Protein AF-A0A7X8IIH0-F1 (afdb_monomer_lite)

pLDDT: mean 93.27, std 6.28, range [62.16, 98.75]

Secondary structure (DSSP, 8-state):
-EETTEEEEE--SSS-EEEEE-TT-EEEEESEEE-SEEEEEEEE-TT-EEEEEEEEET-EE--PPTT-EEEEE-SS-EEEEES-B----TT--SEEEE--SSSSEEEEES-BSTT-SGGG-B-TTS-EEETTS--EEPSEEEEEEPTTSS-EEEEEE-SS--SEEEEEEESSTTSPPEEEEEESSSEEEE--SSS--EEEEEEE--

Structure (mmCIF, N/CA/C/O backbone):
data_AF-A0A7X8IIH0-F1
#
_entry.id   AF-A0A7X8IIH0-F1
#
loop_
_atom_site.group_PDB
_atom_site.id
_atom_site.type_symbol
_atom_site.label_atom_id
_atom_site.label_alt_id
_atom_site.label_comp_id
_atom_site.label_asym_id
_atom_site.label_entity_id
_atom_site.label_seq_id
_atom_site.pdbx_PDB_ins_code
_atom_site.Cartn_x
_atom_site.Cartn_y
_atom_site.Cartn_z
_atom_site.occupancy
_atom_site.B_iso_or_equiv
_atom_site.auth_seq_id
_atom_site.auth_comp_id
_atom_site.auth_asym_id
_atom_site.auth_atom_id
_atom_site.pdbx_PDB_model_num
ATOM 1 N N . MET A 1 1 ? 18.276 -6.268 -9.394 1.00 62.16 1 MET A N 1
ATOM 2 C CA . MET A 1 1 ? 18.968 -6.178 -10.700 1.00 62.16 1 MET A CA 1
ATOM 3 C C . MET A 1 1 ? 19.409 -4.740 -10.918 1.00 62.16 1 MET A C 1
ATOM 5 O O . MET A 1 1 ? 18.546 -3.908 -11.120 1.00 62.16 1 MET A O 1
ATOM 9 N N . GLY A 1 2 ? 20.707 -4.450 -10.922 1.00 69.69 2 GLY A N 1
ATOM 10 C CA . GLY A 1 2 ? 21.245 -3.083 -10.950 1.00 69.69 2 GLY A CA 1
ATOM 11 C C . GLY A 1 2 ? 22.077 -2.801 -9.700 1.00 69.69 2 GLY A C 1
ATOM 12 O O . GLY A 1 2 ? 22.161 -3.650 -8.811 1.00 69.69 2 GLY A O 1
ATOM 13 N N . SER A 1 3 ? 22.720 -1.639 -9.640 1.00 79.81 3 SER A N 1
ATOM 14 C CA . SER A 1 3 ? 23.520 -1.184 -8.499 1.00 79.81 3 SER A CA 1
ATOM 15 C C . SER A 1 3 ? 23.147 0.245 -8.101 1.00 79.81 3 SER A C 1
ATOM 17 O O . SER A 1 3 ? 22.546 0.978 -8.883 1.00 79.81 3 SER A O 1
ATOM 19 N N . GLN A 1 4 ? 23.582 0.671 -6.910 1.00 73.62 4 GLN A N 1
ATOM 20 C CA . GLN A 1 4 ? 23.399 2.045 -6.416 1.00 73.62 4 GLN A CA 1
ATOM 21 C C . GLN A 1 4 ? 23.887 3.129 -7.389 1.00 73.62 4 GLN A C 1
ATOM 23 O O . GLN A 1 4 ? 23.374 4.240 -7.374 1.00 73.62 4 GLN A O 1
ATOM 28 N N . THR A 1 5 ? 24.887 2.827 -8.220 1.00 77.00 5 THR A N 1
ATOM 29 C CA . THR A 1 5 ? 25.476 3.781 -9.170 1.00 77.00 5 THR A CA 1
ATOM 30 C C . THR A 1 5 ? 25.021 3.556 -10.607 1.00 77.00 5 THR A C 1
ATOM 32 O O . THR A 1 5 ? 25.334 4.359 -11.485 1.00 77.00 5 THR A O 1
ATOM 35 N N . THR A 1 6 ? 24.326 2.455 -10.899 1.00 83.94 6 THR A N 1
ATOM 36 C CA . THR A 1 6 ? 23.885 2.120 -12.255 1.00 83.94 6 THR A CA 1
ATOM 37 C C . THR A 1 6 ? 22.611 1.295 -12.196 1.00 83.94 6 THR A C 1
ATOM 39 O O . THR A 1 6 ? 22.639 0.094 -11.914 1.00 83.94 6 THR A O 1
ATOM 42 N N . HIS A 1 7 ? 21.484 1.937 -12.496 1.00 86.94 7 HIS A N 1
ATOM 43 C CA . HIS A 1 7 ? 20.214 1.233 -12.568 1.00 86.94 7 HIS A CA 1
ATOM 44 C C . HIS A 1 7 ? 20.180 0.324 -13.798 1.00 86.94 7 HIS A C 1
ATOM 46 O O . HIS A 1 7 ? 20.536 0.740 -14.902 1.00 86.94 7 HIS A O 1
ATOM 52 N N . ALA A 1 8 ? 19.729 -0.917 -13.617 1.00 89.44 8 ALA A N 1
ATOM 53 C CA . ALA A 1 8 ? 19.341 -1.731 -14.760 1.00 89.44 8 ALA A CA 1
ATOM 54 C C . ALA A 1 8 ? 18.101 -1.100 -15.404 1.00 89.44 8 ALA A C 1
ATOM 56 O O . ALA A 1 8 ? 17.215 -0.623 -14.698 1.00 89.44 8 ALA A O 1
ATOM 57 N N . MET A 1 9 ? 18.022 -1.095 -16.729 1.00 91.06 9 MET A N 1
ATOM 58 C CA . MET A 1 9 ? 16.922 -0.462 -17.451 1.00 91.06 9 MET A CA 1
ATOM 59 C C . MET A 1 9 ? 16.135 -1.516 -18.216 1.00 91.06 9 MET A C 1
ATOM 61 O O . MET A 1 9 ? 16.694 -2.232 -19.048 1.00 91.06 9 MET A O 1
ATOM 65 N N . ILE A 1 10 ? 14.840 -1.606 -17.928 1.00 90.94 10 ILE A N 1
ATOM 66 C CA . ILE A 1 10 ? 13.890 -2.418 -18.681 1.00 90.94 10 ILE A CA 1
ATOM 67 C C . ILE A 1 10 ? 13.006 -1.435 -19.444 1.00 90.94 10 ILE A C 1
ATOM 69 O O . ILE A 1 10 ? 12.307 -0.609 -18.856 1.00 90.94 10 ILE A O 1
ATOM 73 N N . THR A 1 11 ? 13.124 -1.472 -20.768 1.00 93.25 11 THR A N 1
ATOM 74 C CA . THR A 1 11 ? 12.574 -0.460 -21.673 1.00 93.25 11 THR A CA 1
ATOM 75 C C . THR A 1 11 ? 12.190 -1.090 -23.010 1.00 93.25 11 THR A C 1
ATOM 77 O O . THR A 1 11 ? 12.542 -2.236 -23.301 1.00 93.25 11 THR A O 1
ATOM 80 N N . ASN A 1 12 ? 11.474 -0.333 -23.834 1.00 90.50 12 ASN A N 1
ATOM 81 C CA . ASN A 1 12 ? 11.132 -0.694 -25.199 1.00 90.50 12 ASN A CA 1
ATOM 82 C C . ASN A 1 12 ? 11.346 0.515 -26.118 1.00 90.50 12 ASN A C 1
ATOM 84 O O . ASN A 1 12 ? 11.143 1.657 -25.723 1.00 90.50 12 ASN A O 1
ATOM 88 N N . VAL A 1 13 ? 11.761 0.248 -27.355 1.00 85.62 13 VAL A N 1
ATOM 89 C CA . VAL A 1 13 ? 12.010 1.275 -28.375 1.00 85.62 13 VAL A CA 1
ATOM 90 C C . VAL A 1 13 ? 10.699 1.750 -29.009 1.00 85.62 13 VAL A C 1
ATOM 92 O O . VAL A 1 13 ? 10.585 2.915 -29.377 1.00 85.62 13 VAL A O 1
ATOM 95 N N . TRP A 1 14 ? 9.702 0.863 -29.132 1.00 85.75 14 TRP A N 1
ATOM 96 C CA . TRP A 1 14 ? 8.424 1.173 -29.778 1.00 85.75 14 TRP A CA 1
ATOM 97 C C . TRP A 1 14 ? 7.236 0.599 -29.009 1.00 85.75 14 TRP A C 1
ATOM 99 O O . TRP A 1 14 ? 7.097 -0.617 -28.865 1.00 85.75 14 TRP A O 1
ATOM 109 N N . GLY A 1 15 ? 6.327 1.482 -28.596 1.00 91.94 15 GLY A N 1
ATOM 110 C CA . GLY A 1 15 ? 5.109 1.105 -27.886 1.00 91.94 15 GLY A CA 1
ATOM 111 C C . GLY A 1 15 ? 5.371 0.631 -26.457 1.00 91.94 15 GLY A C 1
ATOM 112 O O . GLY A 1 15 ? 6.422 0.890 -25.877 1.00 91.94 15 GLY A O 1
ATOM 113 N N . TYR A 1 16 ? 4.389 -0.068 -25.893 1.00 96.19 16 TYR A N 1
ATOM 114 C CA . TYR A 1 16 ? 4.391 -0.484 -24.493 1.00 96.19 16 TYR A CA 1
ATOM 115 C C . TYR A 1 16 ? 4.515 -1.998 -24.367 1.00 96.19 16 TYR A C 1
ATOM 117 O O . TYR A 1 16 ? 4.000 -2.734 -25.209 1.00 96.19 16 TYR A O 1
ATOM 125 N N . TYR A 1 17 ? 5.161 -2.473 -23.305 1.00 94.19 17 TYR A N 1
ATOM 126 C CA . TYR A 1 17 ? 5.292 -3.904 -23.029 1.00 94.19 17 TYR A CA 1
ATOM 127 C C . TYR A 1 17 ? 4.672 -4.289 -21.690 1.00 94.19 17 TYR A C 1
ATOM 129 O O . TYR A 1 17 ? 4.298 -3.453 -20.869 1.00 94.19 17 TYR A O 1
ATOM 137 N N . VAL A 1 18 ? 4.525 -5.596 -21.502 1.00 91.62 18 VAL A N 1
ATOM 138 C CA . VAL A 1 18 ? 3.977 -6.191 -20.290 1.00 91.62 18 VAL A CA 1
ATOM 139 C C . VAL A 1 18 ? 5.088 -6.870 -19.501 1.00 91.62 18 VAL A C 1
ATOM 141 O O . VAL A 1 18 ? 5.910 -7.579 -20.079 1.00 91.62 18 VAL A O 1
ATOM 144 N N . ILE A 1 19 ? 5.077 -6.700 -18.181 1.00 96.00 19 ILE A N 1
ATOM 145 C CA . ILE A 1 19 ? 5.776 -7.600 -17.263 1.00 96.00 19 ILE A CA 1
ATOM 146 C C . ILE A 1 19 ? 4.715 -8.226 -16.373 1.00 96.00 19 ILE A C 1
ATOM 148 O O . ILE A 1 19 ? 4.133 -7.537 -15.543 1.00 96.00 19 ILE A O 1
ATOM 152 N N . ASN A 1 20 ? 4.472 -9.525 -16.536 1.00 97.94 20 ASN A N 1
ATOM 153 C CA . ASN A 1 20 ? 3.604 -10.278 -15.638 1.00 97.94 20 ASN A CA 1
ATOM 154 C C . ASN A 1 20 ? 4.440 -11.265 -14.833 1.00 97.94 20 ASN A C 1
ATOM 156 O O . ASN A 1 20 ? 5.171 -12.077 -15.401 1.00 97.94 20 ASN A O 1
ATOM 160 N N . ILE A 1 21 ? 4.264 -11.241 -13.520 1.00 98.44 21 ILE A N 1
ATOM 161 C CA . ILE A 1 21 ? 4.714 -12.302 -12.634 1.00 98.44 21 ILE A CA 1
ATOM 162 C C . ILE A 1 21 ? 3.493 -13.186 -12.429 1.00 98.44 21 ILE A C 1
ATOM 164 O O . ILE A 1 21 ? 2.609 -12.878 -11.628 1.00 98.44 21 ILE A O 1
ATOM 168 N N . GLU A 1 22 ? 3.409 -14.232 -13.246 1.00 98.44 22 GLU A N 1
ATOM 169 C CA . GLU A 1 22 ? 2.334 -15.222 -13.190 1.00 98.44 22 GLU A CA 1
ATOM 170 C C . GLU A 1 22 ? 2.446 -16.088 -11.924 1.00 98.44 22 GLU A C 1
ATOM 172 O O . GLU A 1 22 ? 3.462 -16.075 -11.226 1.00 98.44 22 GLU A O 1
ATOM 177 N N . SER A 1 23 ? 1.402 -16.870 -11.634 1.00 98.12 23 SER A N 1
ATOM 178 C CA . SER A 1 23 ? 1.409 -17.804 -10.505 1.00 98.12 23 SER A CA 1
ATOM 179 C C . SER A 1 23 ? 2.617 -18.750 -10.556 1.00 98.12 23 SER A C 1
ATOM 181 O O . SER A 1 23 ? 2.889 -19.362 -11.589 1.00 98.12 23 SER A O 1
ATOM 183 N N . GLY A 1 24 ? 3.356 -18.847 -9.447 1.00 97.25 24 GLY A N 1
ATOM 184 C CA . GLY A 1 24 ? 4.605 -19.610 -9.353 1.00 97.25 24 GLY A CA 1
ATOM 185 C C . GLY A 1 24 ? 5.851 -18.870 -9.861 1.00 97.25 24 GLY A C 1
ATOM 186 O O . GLY A 1 24 ? 6.962 -19.360 -9.670 1.00 97.25 24 GLY A O 1
ATOM 187 N N . GLY A 1 25 ? 5.693 -17.695 -10.476 1.00 98.00 25 GLY A N 1
ATOM 188 C CA . GLY A 1 25 ? 6.797 -16.808 -10.832 1.00 98.00 25 GLY A CA 1
ATOM 189 C C . GLY A 1 25 ? 7.341 -16.044 -9.623 1.00 98.00 25 GLY A C 1
ATOM 190 O O . GLY A 1 25 ? 6.611 -15.766 -8.671 1.00 98.00 25 GLY A O 1
ATOM 191 N N . LEU A 1 26 ? 8.618 -15.669 -9.687 1.00 97.25 26 LEU A N 1
ATOM 192 C CA . LEU A 1 26 ? 9.300 -14.833 -8.699 1.00 97.25 26 LEU A CA 1
ATOM 193 C C . LEU A 1 26 ? 9.928 -13.627 -9.403 1.00 97.25 26 LEU A C 1
ATOM 195 O O . LEU A 1 26 ? 10.570 -13.792 -10.441 1.00 97.25 26 LEU A O 1
ATOM 199 N N . ILE A 1 27 ? 9.787 -12.436 -8.823 1.00 97.00 27 ILE A N 1
ATOM 200 C CA . ILE A 1 27 ? 10.550 -11.251 -9.220 1.00 97.00 27 ILE A CA 1
ATOM 201 C C . ILE A 1 27 ? 11.452 -10.770 -8.086 1.00 97.00 27 ILE A C 1
ATOM 203 O O . ILE A 1 27 ? 11.009 -10.587 -6.955 1.00 97.00 27 ILE A O 1
ATOM 207 N N . THR A 1 28 ? 12.706 -10.499 -8.439 1.00 95.31 28 THR A N 1
ATOM 208 C CA . THR A 1 28 ? 13.706 -9.841 -7.593 1.00 95.31 28 THR A CA 1
ATOM 209 C C . THR A 1 28 ? 14.199 -8.605 -8.342 1.00 95.31 28 THR A C 1
ATOM 211 O O . THR A 1 28 ? 14.872 -8.717 -9.372 1.00 95.31 28 THR A O 1
ATOM 214 N N . ALA A 1 29 ? 13.867 -7.410 -7.858 1.00 94.75 29 ALA A N 1
ATOM 215 C CA . ALA A 1 29 ? 14.190 -6.155 -8.534 1.00 94.75 29 ALA A CA 1
ATOM 216 C C . ALA A 1 29 ? 14.735 -5.138 -7.532 1.00 94.75 29 ALA A C 1
ATOM 218 O O . ALA A 1 29 ? 14.165 -4.915 -6.476 1.00 94.75 29 ALA A O 1
ATOM 219 N N . ALA A 1 30 ? 15.864 -4.526 -7.868 1.00 96.06 30 ALA A N 1
ATOM 220 C CA . ALA A 1 30 ? 16.515 -3.554 -7.000 1.00 96.06 30 ALA A CA 1
ATOM 221 C C . ALA A 1 30 ? 17.428 -2.693 -7.854 1.00 96.06 30 ALA A C 1
ATOM 223 O O . ALA A 1 30 ? 18.198 -3.289 -8.605 1.00 96.06 30 ALA A O 1
ATOM 224 N N . PHE A 1 31 ? 17.364 -1.367 -7.738 1.00 96.44 31 PHE A N 1
ATOM 225 C CA . PHE A 1 31 ? 18.059 -0.420 -8.615 1.00 96.44 31 PHE A CA 1
ATOM 226 C C . PHE A 1 31 ? 17.700 -0.655 -10.085 1.00 96.44 31 PHE A C 1
ATOM 228 O O . PHE A 1 31 ? 18.558 -0.862 -10.940 1.00 96.44 31 PHE A O 1
ATOM 235 N N . THR A 1 32 ? 16.403 -0.720 -10.380 1.00 97.12 32 THR A N 1
ATOM 236 C CA . THR A 1 32 ? 15.898 -0.991 -11.732 1.00 97.12 32 THR A CA 1
ATOM 237 C C . THR A 1 32 ? 14.935 0.105 -12.157 1.00 97.12 32 THR A C 1
ATOM 239 O O . THR A 1 32 ? 14.024 0.435 -11.401 1.00 97.12 32 THR A O 1
ATOM 242 N N . THR A 1 33 ? 15.101 0.630 -13.367 1.00 97.62 33 THR A N 1
ATOM 243 C CA . THR A 1 33 ? 14.124 1.506 -14.013 1.00 97.62 33 THR A CA 1
ATOM 244 C C . THR A 1 33 ? 13.226 0.678 -14.921 1.00 97.62 33 THR A C 1
ATOM 246 O O . THR A 1 33 ? 13.705 0.032 -15.855 1.00 97.62 33 THR A O 1
ATOM 249 N N . PHE A 1 34 ? 11.927 0.716 -14.644 1.00 97.94 34 PHE A N 1
ATOM 250 C CA . PHE A 1 34 ? 10.869 0.159 -15.473 1.00 97.94 34 PHE A CA 1
ATOM 251 C C . PHE A 1 34 ? 10.163 1.299 -16.200 1.00 97.94 34 PHE A C 1
ATOM 253 O O . PHE A 1 34 ? 9.614 2.203 -15.566 1.00 97.94 34 PHE A O 1
ATOM 260 N N . GLU A 1 35 ? 10.163 1.261 -17.526 1.00 97.31 35 GLU A N 1
ATOM 261 C CA . GLU A 1 35 ? 9.517 2.299 -18.327 1.00 97.31 35 GLU A CA 1
ATOM 262 C C . GLU A 1 35 ? 8.854 1.768 -19.587 1.00 97.31 35 GLU A C 1
ATOM 264 O O . GLU A 1 35 ? 9.136 0.641 -19.962 1.00 97.31 35 GLU A O 1
ATOM 269 N N . TYR A 1 36 ? 7.980 2.547 -20.234 1.00 97.62 36 TYR A N 1
ATOM 270 C CA . TYR A 1 36 ? 7.174 2.107 -21.385 1.00 97.62 36 TYR A CA 1
ATOM 271 C C . TYR A 1 36 ? 6.317 0.876 -21.067 1.00 97.62 36 TYR A C 1
ATOM 273 O O . TYR A 1 36 ? 6.185 -0.065 -21.853 1.00 97.62 36 TYR A O 1
ATOM 281 N N . LEU A 1 37 ? 5.685 0.910 -19.894 1.00 97.06 37 LEU A N 1
ATOM 282 C CA . LEU A 1 37 ? 4.826 -0.157 -19.395 1.00 97.06 37 LEU A CA 1
ATOM 283 C C . LEU A 1 37 ? 3.396 -0.040 -19.935 1.00 97.06 37 LEU A C 1
ATOM 285 O O . LEU A 1 37 ? 2.864 1.058 -20.111 1.00 97.06 37 LEU A O 1
ATOM 289 N N . ASN A 1 38 ? 2.756 -1.182 -20.176 1.00 96.25 38 ASN A N 1
ATOM 290 C CA . ASN A 1 38 ? 1.366 -1.241 -20.617 1.00 96.25 38 ASN A CA 1
ATOM 291 C C . ASN A 1 38 ? 0.382 -0.792 -19.520 1.00 96.25 38 ASN A C 1
ATOM 293 O O . ASN A 1 38 ? 0.759 -0.316 -18.453 1.00 96.25 38 ASN A O 1
ATOM 297 N N . THR A 1 39 ? -0.913 -0.989 -19.770 1.00 97.62 39 THR A N 1
ATOM 298 C CA . THR A 1 39 ? -1.994 -0.543 -18.883 1.00 97.62 39 THR A CA 1
ATOM 299 C C . THR A 1 39 ? -1.907 -1.099 -17.463 1.00 97.62 39 THR A C 1
ATOM 301 O O . THR A 1 39 ? -2.525 -0.515 -16.588 1.00 97.62 39 THR A O 1
ATOM 304 N N . ASN A 1 40 ? -1.167 -2.184 -17.209 1.00 97.56 40 ASN A N 1
ATOM 305 C CA . ASN A 1 40 ? -1.029 -2.793 -15.882 1.00 97.56 40 ASN A CA 1
ATOM 306 C C . ASN A 1 40 ? 0.329 -2.553 -15.217 1.00 97.56 40 ASN A C 1
ATOM 308 O O . ASN A 1 40 ? 0.509 -2.978 -14.074 1.00 97.56 40 ASN A O 1
ATOM 312 N N . GLY A 1 41 ? 1.266 -1.887 -15.889 1.00 97.62 41 GLY A N 1
ATOM 313 C CA . GLY A 1 41 ? 2.581 -1.677 -15.309 1.00 97.62 41 GLY A CA 1
ATOM 314 C C . GLY A 1 41 ? 3.388 -2.973 -15.204 1.00 97.62 41 GLY A C 1
ATOM 315 O O . GLY A 1 41 ? 3.219 -3.914 -15.986 1.00 97.62 41 GLY A O 1
ATOM 316 N N . VAL A 1 42 ? 4.233 -3.040 -14.177 1.00 98.50 42 VAL A N 1
ATOM 317 C CA . VAL A 1 42 ? 4.743 -4.317 -13.667 1.00 98.50 42 VAL A CA 1
ATOM 318 C C . VAL A 1 42 ? 3.628 -4.989 -12.872 1.00 98.50 42 VAL A C 1
ATOM 320 O O . VAL A 1 42 ? 3.199 -4.452 -11.856 1.00 98.50 42 VAL A O 1
ATOM 323 N N . TYR A 1 43 ? 3.143 -6.148 -13.317 1.00 98.69 43 TYR A N 1
ATOM 324 C CA . TYR A 1 43 ? 1.998 -6.816 -12.705 1.00 98.69 43 TYR A CA 1
ATOM 325 C C . TYR A 1 43 ? 2.395 -8.100 -11.971 1.00 98.69 43 TYR A C 1
ATOM 327 O O . TYR A 1 43 ? 2.611 -9.148 -12.583 1.00 98.69 43 TYR A O 1
ATOM 335 N N . VAL A 1 44 ? 2.420 -8.040 -10.639 1.00 98.75 44 VAL A N 1
ATOM 336 C CA . VAL A 1 44 ? 2.475 -9.218 -9.769 1.00 98.75 44 VAL A CA 1
ATOM 337 C C . VAL A 1 44 ? 1.061 -9.748 -9.550 1.00 98.75 44 VAL A C 1
ATOM 339 O O . VAL A 1 44 ? 0.261 -9.149 -8.831 1.00 98.75 44 VAL A O 1
ATOM 342 N N . LYS A 1 45 ? 0.738 -10.865 -10.202 1.00 98.56 45 LYS A N 1
ATOM 343 C CA . LYS A 1 45 ? -0.598 -11.473 -10.175 1.00 98.56 45 LYS A CA 1
ATOM 344 C C . LYS A 1 45 ? -0.806 -12.355 -8.939 1.00 98.56 45 LYS A C 1
ATOM 346 O O . LYS A 1 45 ? 0.169 -12.714 -8.273 1.00 98.56 45 LYS A O 1
ATOM 351 N N . PRO A 1 46 ? -2.050 -12.786 -8.651 1.00 98.25 46 PRO A N 1
ATOM 352 C CA . PRO A 1 46 ? -2.305 -13.798 -7.632 1.00 98.25 46 PRO A CA 1
ATOM 353 C C . PRO A 1 46 ? -1.417 -15.042 -7.804 1.00 98.25 46 PRO A C 1
ATOM 355 O O . PRO A 1 46 ? -1.352 -15.646 -8.875 1.00 98.25 46 PRO A O 1
ATOM 358 N N . GLY A 1 47 ? -0.716 -15.415 -6.731 1.00 97.38 47 GLY A N 1
ATOM 359 C CA . GLY A 1 47 ? 0.237 -16.528 -6.706 1.00 97.38 47 GLY A CA 1
ATOM 360 C C . GLY A 1 47 ? 1.615 -16.229 -7.311 1.00 97.38 47 GLY A C 1
ATOM 361 O O . GLY A 1 47 ? 2.485 -17.095 -7.240 1.00 97.38 47 GLY A O 1
ATOM 362 N N . GLY A 1 48 ? 1.820 -15.056 -7.914 1.00 98.44 48 GLY A N 1
ATOM 363 C CA . GLY A 1 48 ? 3.146 -14.536 -8.237 1.00 98.44 48 GLY A CA 1
ATOM 364 C C . GLY A 1 48 ? 3.819 -13.985 -6.981 1.00 98.44 48 GLY A C 1
ATOM 365 O O . GLY A 1 48 ? 3.152 -13.448 -6.094 1.00 98.44 48 GLY A O 1
ATOM 366 N N . MET A 1 49 ? 5.137 -14.129 -6.888 1.00 98.19 49 MET A N 1
ATOM 367 C CA . MET A 1 49 ? 5.914 -13.769 -5.704 1.00 98.19 49 MET A CA 1
ATOM 368 C C . MET A 1 49 ? 6.877 -12.621 -5.998 1.00 98.19 49 MET A C 1
ATOM 370 O O . MET A 1 49 ? 7.481 -12.551 -7.067 1.00 98.19 49 MET A O 1
ATOM 374 N N . VAL A 1 50 ? 7.047 -11.749 -5.013 1.00 98.25 50 VAL A N 1
ATOM 375 C CA . VAL A 1 50 ? 8.129 -10.770 -4.927 1.00 98.25 50 VAL A CA 1
ATOM 376 C C . VAL A 1 50 ? 9.110 -11.270 -3.878 1.00 98.25 50 VAL A C 1
ATOM 378 O O . VAL A 1 50 ? 8.710 -11.670 -2.781 1.00 98.25 50 VAL A O 1
ATOM 381 N N . ASP A 1 51 ? 10.389 -11.258 -4.222 1.00 97.25 51 ASP A N 1
ATOM 382 C CA . ASP A 1 51 ? 11.471 -11.503 -3.280 1.00 97.25 51 ASP A CA 1
ATOM 383 C C . ASP A 1 51 ? 11.499 -10.387 -2.230 1.00 97.25 51 ASP A C 1
ATOM 385 O O . ASP A 1 51 ? 11.723 -9.220 -2.555 1.00 97.25 51 ASP A O 1
ATOM 389 N N . THR A 1 52 ? 11.220 -10.738 -0.975 1.00 94.12 52 THR A N 1
ATOM 390 C CA . THR A 1 52 ? 11.048 -9.767 0.110 1.00 94.12 52 THR A CA 1
ATOM 391 C C . THR A 1 52 ? 12.349 -9.091 0.520 1.00 94.12 52 THR A C 1
ATOM 393 O O . THR A 1 52 ? 12.289 -7.992 1.063 1.00 94.12 52 THR A O 1
ATOM 396 N N . ASP A 1 53 ? 13.504 -9.698 0.237 1.00 91.25 53 ASP A N 1
ATOM 397 C CA . ASP A 1 53 ? 14.809 -9.105 0.557 1.00 91.25 53 ASP A CA 1
ATOM 398 C C . ASP A 1 53 ? 15.152 -7.954 -0.404 1.00 91.25 53 ASP A C 1
ATOM 400 O O . ASP A 1 53 ? 15.926 -7.054 -0.076 1.00 91.25 53 ASP A O 1
ATOM 404 N N . TYR A 1 54 ? 14.536 -7.957 -1.590 1.00 92.12 54 TYR A N 1
ATOM 405 C CA . TYR A 1 54 ? 14.746 -6.976 -2.651 1.00 92.12 54 TYR A CA 1
ATOM 406 C C . TYR A 1 54 ? 13.425 -6.657 -3.361 1.00 92.12 54 TYR A C 1
ATOM 408 O O . TYR A 1 54 ? 13.309 -6.764 -4.587 1.00 92.12 54 TYR A O 1
ATOM 416 N N . ALA A 1 55 ? 12.410 -6.276 -2.587 1.00 96.69 55 ALA A N 1
ATOM 417 C CA . ALA A 1 55 ? 11.089 -5.944 -3.106 1.00 96.69 55 ALA A CA 1
ATOM 418 C C . ALA A 1 55 ? 11.103 -4.564 -3.780 1.00 96.69 55 ALA A C 1
ATOM 420 O O . ALA A 1 55 ? 10.780 -3.556 -3.160 1.00 96.69 55 ALA A O 1
ATOM 421 N N . PHE A 1 56 ? 11.506 -4.516 -5.054 1.00 98.06 56 PHE A N 1
ATOM 422 C CA . PHE A 1 56 ? 11.586 -3.283 -5.855 1.00 98.06 56 PHE A CA 1
ATOM 423 C C . PHE A 1 56 ? 12.441 -2.179 -5.201 1.00 98.06 56 PHE A C 1
ATOM 425 O O . PHE A 1 56 ? 12.142 -0.989 -5.302 1.00 98.06 56 PHE A O 1
ATOM 432 N N . TYR A 1 57 ? 13.518 -2.582 -4.524 1.00 97.44 57 TYR A N 1
ATOM 433 C CA . TYR A 1 57 ? 14.357 -1.698 -3.717 1.00 97.44 57 TYR A CA 1
ATOM 434 C C . TYR A 1 57 ? 15.051 -0.630 -4.572 1.00 97.44 57 TYR A C 1
ATOM 436 O O . TYR A 1 57 ? 15.829 -0.968 -5.461 1.00 97.44 57 TYR A O 1
ATOM 444 N N . ASN A 1 58 ? 14.821 0.657 -4.308 1.00 97.69 58 ASN A N 1
ATOM 445 C CA . ASN A 1 58 ? 15.341 1.761 -5.131 1.00 97.69 58 ASN A CA 1
ATOM 446 C C . ASN A 1 58 ? 15.015 1.622 -6.633 1.00 97.69 58 ASN A C 1
ATOM 448 O O . ASN A 1 58 ? 15.836 1.929 -7.499 1.00 97.69 58 ASN A O 1
ATOM 452 N N . CYS A 1 5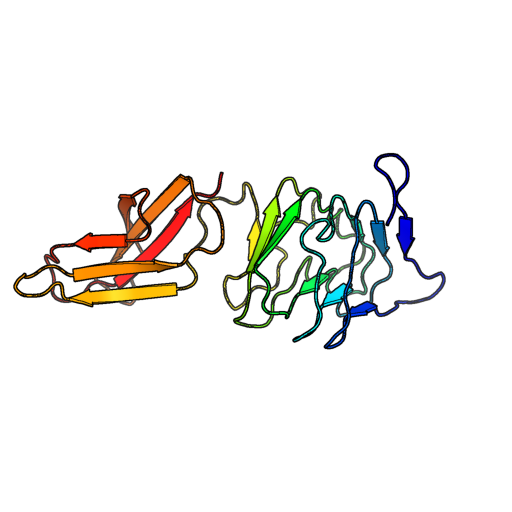9 ? 13.837 1.093 -6.968 1.00 98.3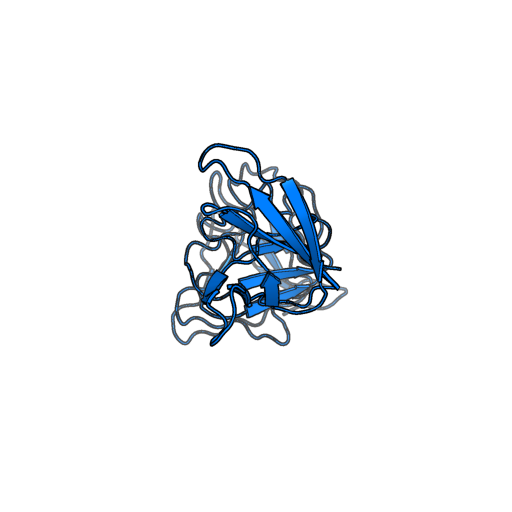8 59 CYS A N 1
ATOM 453 C CA . CYS A 1 59 ? 13.368 1.032 -8.350 1.00 98.38 59 CYS A CA 1
ATOM 454 C C . CYS A 1 59 ? 12.669 2.329 -8.776 1.00 98.38 59 CYS A C 1
ATOM 456 O O . CYS A 1 59 ? 12.016 2.997 -7.980 1.00 98.38 59 CYS A O 1
ATOM 458 N N . THR A 1 60 ? 12.756 2.653 -10.064 1.00 98.38 60 THR A N 1
ATOM 459 C CA . THR A 1 60 ? 12.025 3.765 -10.685 1.00 98.38 60 THR A CA 1
ATOM 460 C C . THR A 1 60 ? 10.965 3.205 -11.615 1.00 98.38 60 THR A C 1
ATOM 462 O O . THR A 1 60 ? 11.266 2.331 -12.427 1.00 98.38 60 THR A O 1
ATOM 465 N N . PHE A 1 61 ? 9.745 3.729 -11.539 1.00 98.50 61 PHE A N 1
ATOM 466 C CA . PHE A 1 61 ? 8.673 3.371 -12.460 1.00 98.50 61 PHE A CA 1
ATOM 467 C C . PHE A 1 61 ? 8.190 4.623 -13.192 1.00 98.50 61 PHE A C 1
ATOM 469 O O . PHE A 1 61 ? 7.794 5.590 -12.549 1.00 98.50 61 PHE A O 1
ATOM 476 N N . GLN A 1 62 ? 8.241 4.638 -14.525 1.00 97.94 62 GLN A N 1
ATOM 477 C CA . GLN A 1 62 ? 7.965 5.850 -15.310 1.00 97.94 62 GLN A CA 1
ATOM 478 C C . GLN A 1 62 ? 7.416 5.547 -16.709 1.00 97.94 62 GLN A C 1
ATOM 480 O O . GLN A 1 62 ? 7.361 4.394 -17.127 1.00 97.94 62 GLN A O 1
ATOM 485 N N . ASN A 1 63 ? 7.028 6.586 -17.456 1.00 97.06 63 ASN A N 1
ATOM 486 C CA . ASN A 1 63 ? 6.658 6.502 -18.878 1.00 97.06 63 ASN A CA 1
ATOM 487 C C . ASN A 1 63 ? 5.633 5.391 -19.184 1.00 97.06 63 ASN A C 1
ATOM 489 O O . ASN A 1 63 ? 5.778 4.647 -20.153 1.00 97.06 63 ASN A O 1
ATOM 493 N N . GLY A 1 64 ? 4.617 5.232 -18.334 1.00 97.25 64 GLY A N 1
ATOM 494 C CA . GLY A 1 64 ? 3.534 4.276 -18.563 1.00 97.25 64 GLY A CA 1
ATOM 495 C C . GLY A 1 64 ? 2.637 4.683 -19.734 1.00 97.25 64 GLY A C 1
ATOM 496 O O . GLY A 1 64 ? 2.691 5.808 -20.235 1.00 97.25 64 GLY A O 1
ATOM 497 N N . VAL A 1 65 ? 1.781 3.769 -20.184 1.00 97.56 65 VAL A N 1
ATOM 498 C CA . VAL A 1 65 ? 0.740 4.116 -21.159 1.00 97.56 65 VAL A CA 1
ATOM 499 C C . VAL A 1 65 ? -0.261 5.104 -20.565 1.00 97.56 65 VAL A C 1
ATOM 501 O O . VAL A 1 65 ? -0.572 5.058 -19.371 1.00 97.56 65 VAL A O 1
ATOM 504 N N . THR A 1 66 ? -0.805 5.980 -21.409 1.00 98.25 66 THR A N 1
ATOM 505 C CA . THR A 1 66 ? -1.912 6.869 -21.044 1.00 98.25 66 THR A CA 1
ATOM 506 C C . THR A 1 66 ? -3.063 6.082 -20.418 1.00 98.25 66 THR A C 1
ATOM 508 O O . THR A 1 66 ? -3.432 5.008 -20.898 1.00 98.25 66 THR A O 1
ATOM 511 N N . ASN A 1 67 ? -3.637 6.620 -19.342 1.00 97.62 67 ASN A N 1
ATOM 512 C CA . ASN A 1 67 ? -4.654 5.982 -18.503 1.00 97.62 67 ASN A CA 1
ATOM 513 C C . ASN A 1 67 ? -4.239 4.651 -17.832 1.00 97.62 67 ASN A C 1
ATOM 515 O O . ASN A 1 67 ? -5.086 3.973 -17.246 1.00 97.62 67 ASN A O 1
ATOM 519 N N . GLY A 1 68 ? -2.966 4.256 -17.920 1.00 97.75 68 GLY A N 1
ATOM 520 C CA . GLY A 1 68 ? -2.426 3.047 -17.301 1.00 97.75 68 GLY A CA 1
ATOM 521 C C . GLY A 1 68 ? -1.959 3.250 -15.862 1.00 97.75 68 GLY A C 1
ATOM 522 O O . GLY A 1 68 ? -2.124 4.319 -15.274 1.00 97.75 68 GLY A O 1
ATOM 523 N N . ARG A 1 69 ? -1.338 2.206 -15.315 1.00 97.44 69 ARG A N 1
ATOM 524 C CA . ARG A 1 69 ? -0.677 2.195 -14.003 1.00 97.44 69 ARG A CA 1
ATOM 525 C C . ARG A 1 69 ? 0.768 1.729 -14.125 1.00 97.44 69 ARG A C 1
ATOM 527 O O . ARG A 1 69 ? 1.092 1.032 -15.084 1.00 97.44 69 ARG A O 1
ATOM 534 N N . LEU A 1 70 ? 1.631 2.116 -13.187 1.00 98.50 70 LEU A N 1
ATOM 535 C CA . LEU A 1 70 ? 3.057 1.776 -13.245 1.00 98.50 70 LEU A CA 1
ATOM 536 C C . LEU A 1 70 ? 3.392 0.455 -12.541 1.00 98.50 70 LEU A C 1
ATOM 538 O O . LEU A 1 70 ? 4.237 -0.304 -13.017 1.00 98.50 70 LEU A O 1
ATOM 542 N N . LEU A 1 71 ? 2.709 0.149 -11.439 1.00 98.69 71 LEU A N 1
ATOM 543 C CA . LEU A 1 71 ? 2.909 -1.072 -10.661 1.00 98.69 71 LEU A CA 1
ATOM 544 C C . LEU A 1 71 ? 1.558 -1.634 -10.210 1.00 98.69 71 LEU A C 1
ATOM 546 O O . LEU A 1 71 ? 0.706 -0.903 -9.719 1.00 98.69 71 LEU A O 1
ATOM 550 N N . THR A 1 72 ? 1.360 -2.940 -10.349 1.00 98.69 72 THR A N 1
ATOM 551 C CA . THR A 1 72 ? 0.184 -3.646 -9.829 1.00 98.69 72 THR A CA 1
ATOM 552 C C . THR A 1 72 ? 0.640 -4.832 -8.996 1.00 98.69 72 THR A C 1
ATOM 554 O O . THR A 1 72 ? 1.331 -5.707 -9.517 1.00 98.69 72 THR A O 1
ATOM 557 N N . ILE A 1 73 ? 0.242 -4.900 -7.723 1.00 98.56 73 ILE A N 1
ATOM 558 C CA . ILE A 1 73 ? 0.577 -6.028 -6.839 1.00 98.56 73 ILE A CA 1
ATOM 559 C C . ILE A 1 73 ? -0.702 -6.625 -6.247 1.00 98.56 73 ILE A C 1
ATOM 561 O O . ILE A 1 73 ? -1.170 -6.245 -5.171 1.00 98.56 73 ILE A O 1
ATOM 565 N N . ASP A 1 74 ? -1.228 -7.635 -6.937 1.00 98.38 74 ASP A N 1
ATOM 566 C CA . ASP A 1 74 ? -2.436 -8.374 -6.553 1.00 98.38 74 ASP A CA 1
ATOM 567 C C . ASP A 1 74 ? -2.122 -9.758 -5.959 1.00 98.38 74 ASP A C 1
ATOM 569 O O . ASP A 1 74 ? -2.968 -10.654 -5.935 1.00 98.38 74 ASP A O 1
ATOM 573 N N . ASN A 1 75 ? -0.897 -9.969 -5.476 1.00 98.00 75 ASN A N 1
ATOM 574 C CA . ASN A 1 75 ? -0.594 -11.138 -4.660 1.00 98.00 75 ASN A CA 1
ATOM 575 C C . ASN A 1 75 ? -0.973 -10.917 -3.182 1.00 98.00 75 ASN A C 1
ATOM 577 O O . ASN A 1 75 ? -1.503 -9.874 -2.790 1.00 98.00 75 ASN A O 1
ATOM 581 N N . ASN A 1 76 ? -0.712 -11.928 -2.353 1.00 97.12 76 ASN A N 1
ATOM 582 C CA . ASN A 1 76 ? -1.099 -11.966 -0.944 1.00 97.12 76 ASN A CA 1
ATOM 583 C C . ASN A 1 76 ? 0.051 -11.662 0.037 1.00 97.12 76 ASN A C 1
ATOM 585 O O . ASN A 1 76 ? -0.123 -11.870 1.238 1.00 97.12 76 ASN A O 1
ATOM 589 N N . GLN A 1 77 ? 1.209 -11.192 -0.439 1.00 96.56 77 GLN A N 1
ATOM 590 C CA . GLN A 1 77 ? 2.331 -10.843 0.435 1.00 96.56 77 GLN A CA 1
ATOM 591 C C . GLN A 1 77 ? 2.097 -9.495 1.131 1.00 96.56 77 GLN A C 1
ATOM 593 O O . GLN A 1 77 ? 1.439 -8.604 0.593 1.00 96.56 77 GLN A O 1
ATOM 598 N N . ASN A 1 78 ? 2.676 -9.343 2.323 1.00 94.00 78 ASN A N 1
ATOM 599 C CA . ASN A 1 78 ? 2.877 -8.039 2.947 1.00 94.00 78 ASN A CA 1
ATOM 600 C C . ASN A 1 78 ? 4.291 -7.582 2.586 1.00 94.00 78 ASN A C 1
ATOM 602 O O . ASN A 1 78 ? 5.256 -8.231 2.987 1.00 94.00 78 ASN A O 1
ATOM 606 N N . LEU A 1 79 ? 4.404 -6.525 1.788 1.00 96.00 79 LEU A N 1
ATOM 607 C CA . LEU A 1 79 ? 5.664 -6.050 1.227 1.00 96.00 79 LEU A CA 1
ATOM 608 C C . LEU A 1 79 ? 5.993 -4.666 1.770 1.00 96.00 79 LEU A C 1
ATOM 610 O O . LEU A 1 79 ? 5.122 -3.801 1.805 1.00 96.00 79 LEU A O 1
ATOM 614 N N . THR A 1 80 ? 7.258 -4.454 2.117 1.00 95.00 80 THR A N 1
ATOM 615 C CA . THR A 1 80 ? 7.830 -3.115 2.265 1.00 95.00 80 THR A CA 1
ATOM 616 C C . THR A 1 80 ? 8.673 -2.835 1.028 1.00 95.00 80 THR A C 1
ATOM 618 O O . THR A 1 80 ? 9.555 -3.626 0.698 1.00 95.00 80 THR A O 1
ATOM 621 N N . ILE A 1 81 ? 8.384 -1.740 0.333 1.00 97.50 81 ILE A N 1
ATOM 622 C CA . ILE A 1 81 ? 9.114 -1.278 -0.844 1.00 97.50 81 ILE A CA 1
ATOM 623 C C . ILE A 1 81 ? 9.831 0.012 -0.462 1.00 97.50 81 ILE A C 1
ATOM 625 O O . ILE A 1 81 ? 9.206 1.063 -0.315 1.00 97.50 81 ILE A O 1
ATOM 629 N N . THR A 1 82 ? 11.149 -0.070 -0.312 1.00 96.88 82 THR A N 1
ATOM 630 C CA . THR A 1 82 ? 11.973 1.070 0.101 1.00 96.88 82 THR A CA 1
ATOM 631 C C . THR A 1 82 ? 12.609 1.755 -1.109 1.00 96.88 82 THR A C 1
ATOM 633 O O . THR A 1 82 ? 13.208 1.095 -1.963 1.00 96.88 82 THR A O 1
ATOM 636 N N . GLY A 1 83 ? 12.525 3.085 -1.176 1.00 97.44 83 GLY A N 1
ATOM 637 C CA . GLY A 1 83 ? 13.224 3.897 -2.176 1.00 97.44 83 GLY A CA 1
ATOM 638 C C . GLY A 1 83 ? 12.557 3.952 -3.552 1.00 97.44 83 GLY A C 1
ATOM 639 O O . GLY A 1 83 ? 13.214 4.308 -4.528 1.00 97.44 83 GLY A O 1
ATOM 640 N N . ALA A 1 84 ? 11.286 3.558 -3.679 1.00 98.38 84 ALA A N 1
ATOM 641 C CA . ALA A 1 84 ? 10.602 3.612 -4.971 1.00 98.38 84 ALA A CA 1
ATOM 642 C C . ALA A 1 84 ? 10.465 5.057 -5.480 1.00 98.38 84 ALA A C 1
ATOM 644 O O . ALA A 1 84 ? 10.107 5.966 -4.729 1.00 98.38 84 ALA A O 1
ATOM 645 N N . VAL A 1 85 ? 10.713 5.258 -6.773 1.00 98.44 85 VAL A N 1
ATOM 646 C CA . VAL A 1 85 ? 10.628 6.570 -7.426 1.00 98.44 85 VAL A CA 1
ATOM 647 C C . VAL A 1 85 ? 9.500 6.580 -8.454 1.00 98.44 85 VAL A C 1
ATOM 649 O O . VAL A 1 85 ? 9.514 5.790 -9.403 1.00 98.44 85 VAL A O 1
ATOM 652 N N . PHE A 1 86 ? 8.570 7.520 -8.288 1.00 98.44 86 PHE A N 1
ATOM 653 C CA . PHE A 1 86 ? 7.440 7.799 -9.175 1.00 98.44 86 PHE A CA 1
ATOM 654 C C . PHE A 1 86 ? 7.545 9.252 -9.677 1.00 98.44 86 PHE A C 1
ATOM 656 O O . PHE A 1 86 ? 6.990 10.163 -9.061 1.00 98.44 86 PHE A O 1
ATOM 663 N N . PRO A 1 87 ? 8.312 9.519 -10.751 1.00 98.38 87 PRO A N 1
ATOM 664 C CA . PRO A 1 87 ? 8.604 10.878 -11.202 1.00 98.38 87 PRO A CA 1
ATOM 665 C C . PRO A 1 87 ? 7.355 11.586 -11.744 1.00 98.38 87 PRO A C 1
ATOM 667 O O . PRO A 1 87 ? 6.309 10.969 -11.927 1.00 98.38 87 PRO A O 1
ATOM 670 N N . ALA A 1 88 ? 7.484 12.881 -12.048 1.00 98.00 88 ALA A N 1
ATOM 671 C CA . ALA A 1 88 ? 6.399 13.688 -12.598 1.00 98.00 88 ALA A CA 1
ATOM 672 C C . ALA A 1 88 ? 5.705 13.011 -13.793 1.00 98.00 88 ALA A C 1
ATOM 674 O O . ALA A 1 88 ? 6.344 12.646 -14.784 1.00 98.00 88 ALA A O 1
ATOM 675 N N . ASN A 1 89 ? 4.380 12.874 -13.697 1.00 97.62 89 ASN A N 1
ATOM 676 C CA . ASN A 1 89 ? 3.545 12.175 -14.671 1.00 97.62 89 ASN A CA 1
ATOM 677 C C . ASN A 1 89 ? 3.344 12.996 -15.955 1.00 97.62 89 ASN A C 1
ATOM 679 O O . ASN A 1 89 ? 2.314 13.636 -16.163 1.00 97.62 89 ASN A O 1
ATOM 683 N N . SER A 1 90 ? 4.334 12.964 -16.846 1.00 97.19 90 SER A N 1
ATOM 684 C CA . SER A 1 90 ? 4.288 13.633 -18.155 1.00 97.19 90 SER A CA 1
ATOM 685 C C . SER A 1 90 ? 3.589 12.811 -19.250 1.00 97.19 90 SER A C 1
ATOM 687 O O . SER A 1 90 ? 3.352 13.321 -20.344 1.00 97.19 90 SER A O 1
ATOM 689 N N . TRP A 1 91 ? 3.230 11.552 -18.967 1.00 96.50 91 TRP A N 1
ATOM 690 C CA . TRP A 1 91 ? 2.638 10.595 -19.920 1.00 96.50 91 TRP A CA 1
ATOM 691 C C . TRP A 1 91 ? 1.128 10.375 -19.727 1.00 96.50 91 TRP A C 1
ATOM 693 O O . TRP A 1 91 ? 0.523 9.551 -20.420 1.00 96.50 91 TRP A O 1
ATOM 703 N N . SER A 1 92 ? 0.496 11.125 -18.815 1.00 97.50 92 SER A N 1
ATOM 704 C CA . SER A 1 92 ? -0.934 10.995 -18.491 1.00 97.50 92 SER A CA 1
ATOM 705 C C . SER A 1 92 ? -1.312 9.580 -18.024 1.00 97.50 92 SER A C 1
ATOM 707 O O . SER A 1 92 ? -2.343 9.029 -18.421 1.00 97.50 92 SER A O 1
ATOM 709 N N . GLY A 1 93 ? -0.453 8.959 -17.209 1.00 97.75 93 GLY A N 1
ATOM 710 C CA . GLY A 1 93 ? -0.802 7.752 -16.459 1.00 97.75 93 GLY A CA 1
ATOM 711 C C . GLY A 1 93 ? -1.957 8.036 -15.498 1.00 97.75 93 GLY A C 1
ATOM 712 O O . GLY A 1 93 ? -2.118 9.170 -15.053 1.00 97.75 93 GLY A O 1
ATOM 713 N N . ARG A 1 94 ? -2.774 7.025 -15.202 1.00 98.12 94 ARG A N 1
ATOM 714 C CA . ARG A 1 94 ? -3.922 7.164 -14.297 1.00 98.12 94 ARG A CA 1
ATOM 715 C C . ARG A 1 94 ? -3.568 6.892 -12.844 1.00 98.12 94 ARG A C 1
ATOM 717 O O . ARG A 1 94 ? -4.119 7.558 -11.985 1.00 98.12 94 ARG A O 1
ATOM 724 N N . TYR A 1 95 ? -2.706 5.908 -12.595 1.00 98.56 95 TYR A N 1
ATOM 725 C CA . TYR A 1 95 ? -2.307 5.539 -11.239 1.00 98.56 95 TYR A CA 1
ATOM 726 C C . TYR A 1 95 ? -0.810 5.262 -11.147 1.00 98.56 95 TYR A C 1
ATOM 728 O O . TYR A 1 95 ? -0.197 4.783 -12.107 1.00 98.56 95 TYR A O 1
ATOM 736 N N . ASN A 1 96 ? -0.220 5.500 -9.982 1.00 98.19 96 ASN A N 1
ATOM 737 C CA . ASN A 1 96 ? 1.144 5.072 -9.701 1.00 98.19 96 ASN A CA 1
ATOM 738 C C . ASN A 1 96 ? 1.191 3.560 -9.436 1.00 98.19 96 ASN A C 1
ATOM 740 O O . ASN A 1 96 ? 1.792 2.791 -10.188 1.00 98.19 96 ASN A O 1
ATOM 744 N N . VAL A 1 97 ? 0.452 3.113 -8.435 1.00 98.56 97 VAL A N 1
ATOM 745 C CA . VAL A 1 97 ? 0.422 1.769 -7.894 1.00 98.56 97 VAL A CA 1
ATOM 746 C C . VAL A 1 97 ? -1.032 1.356 -7.769 1.00 98.56 97 VAL A C 1
ATOM 748 O O . VAL A 1 97 ? -1.915 2.168 -7.499 1.00 98.56 97 VAL A O 1
ATOM 751 N N . ALA A 1 98 ? -1.290 0.076 -7.986 1.00 98.50 98 ALA A N 1
ATOM 752 C CA . ALA A 1 98 ? -2.597 -0.498 -7.771 1.00 98.50 98 ALA A CA 1
ATOM 753 C C . ALA A 1 98 ? -2.526 -1.769 -6.936 1.00 98.50 98 ALA A C 1
ATOM 755 O O . ALA A 1 98 ? -1.662 -2.633 -7.137 1.00 98.50 98 ALA A O 1
ATOM 756 N N . LYS A 1 99 ? -3.528 -1.905 -6.075 1.00 97.69 99 LYS A N 1
ATOM 757 C CA . LYS A 1 99 ? -3.860 -3.121 -5.357 1.00 97.69 99 LYS A CA 1
ATOM 758 C C . LYS A 1 99 ? -5.366 -3.293 -5.421 1.00 97.69 99 LYS A C 1
ATOM 760 O O . LYS A 1 99 ? -6.132 -2.610 -4.755 1.00 97.69 99 LYS A O 1
ATOM 765 N N . THR A 1 100 ? -5.786 -4.200 -6.289 1.00 97.38 100 THR A N 1
ATOM 766 C CA . THR A 1 100 ? -7.195 -4.369 -6.673 1.00 97.38 100 THR A CA 1
ATOM 767 C C . THR A 1 100 ? -7.838 -5.584 -6.014 1.00 97.38 100 THR A C 1
ATOM 769 O O . THR A 1 100 ? -8.922 -6.015 -6.397 1.00 97.38 100 THR A O 1
ATOM 772 N N . VAL A 1 101 ? -7.163 -6.152 -5.013 1.00 96.12 101 VAL A N 1
ATOM 773 C CA . VAL A 1 101 ? -7.602 -7.333 -4.273 1.00 96.12 101 VAL A CA 1
ATOM 774 C C . VAL A 1 101 ? -7.484 -7.105 -2.773 1.00 96.12 101 VAL A C 1
ATOM 776 O O . VAL A 1 101 ? -6.533 -6.488 -2.290 1.00 96.12 101 VAL A O 1
ATOM 779 N N . ASP A 1 102 ? -8.412 -7.693 -2.023 1.00 94.38 102 ASP A N 1
ATOM 780 C CA . ASP A 1 102 ? -8.429 -7.662 -0.560 1.00 94.38 102 ASP A CA 1
ATOM 781 C C . ASP A 1 102 ? -7.468 -8.705 0.057 1.00 94.38 102 ASP A C 1
ATOM 783 O O . ASP A 1 102 ? -7.850 -9.557 0.861 1.00 94.38 102 ASP A O 1
ATOM 787 N N . ALA A 1 103 ? -6.202 -8.703 -0.371 1.00 93.62 103 ALA A N 1
ATOM 788 C CA . ALA A 1 103 ? -5.194 -9.676 0.054 1.00 93.62 103 ALA A CA 1
ATOM 789 C C . ALA A 1 103 ? -3.794 -9.064 0.093 1.00 93.62 103 ALA A C 1
ATOM 791 O O . ALA A 1 103 ? -3.423 -8.330 -0.814 1.00 93.62 103 ALA A O 1
ATOM 792 N N . GLY A 1 104 ? -2.988 -9.410 1.102 1.00 94.44 104 GLY A N 1
ATOM 793 C CA . GLY A 1 104 ? -1.659 -8.818 1.288 1.00 94.44 104 GLY A CA 1
ATOM 794 C C . GLY A 1 104 ? -1.715 -7.315 1.575 1.00 94.44 104 GLY A C 1
ATOM 795 O O . GLY A 1 104 ? -2.788 -6.751 1.817 1.00 94.44 104 GLY A O 1
ATOM 796 N N . SER A 1 105 ? -0.563 -6.648 1.567 1.00 94.12 105 SER A N 1
ATOM 797 C CA . SER A 1 105 ? -0.438 -5.195 1.764 1.00 94.12 105 SER A CA 1
ATOM 798 C C . SER A 1 105 ? 0.900 -4.676 1.235 1.00 94.12 105 SER A C 1
ATOM 800 O O . SER A 1 105 ? 1.858 -5.439 1.155 1.00 94.12 105 SER A O 1
ATOM 802 N N . ILE A 1 106 ? 0.981 -3.392 0.894 1.00 96.00 106 ILE A N 1
ATOM 803 C CA . ILE A 1 106 ? 2.207 -2.745 0.405 1.00 96.00 106 ILE A CA 1
ATOM 804 C C . ILE A 1 106 ? 2.487 -1.521 1.271 1.00 96.00 106 ILE A C 1
ATOM 806 O O . ILE A 1 106 ? 1.602 -0.693 1.438 1.00 96.00 106 ILE A O 1
ATOM 810 N N . TYR A 1 107 ? 3.701 -1.391 1.792 1.00 94.12 107 TYR A N 1
ATOM 811 C CA . TYR A 1 107 ? 4.172 -0.183 2.458 1.00 94.12 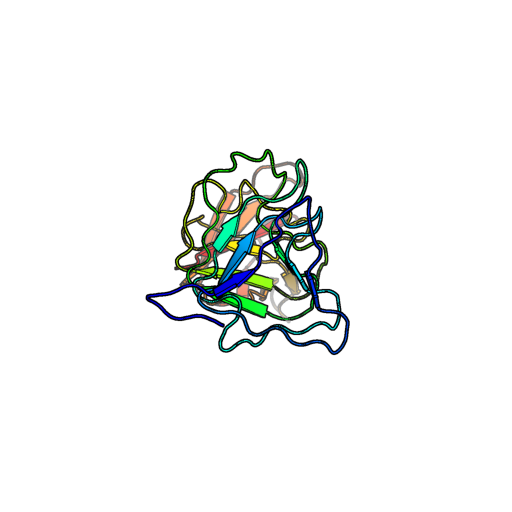107 TYR A CA 1
ATOM 812 C C . TYR A 1 107 ? 5.334 0.421 1.680 1.00 94.12 107 TYR A C 1
ATOM 814 O O . TYR A 1 107 ? 6.354 -0.236 1.492 1.00 94.12 107 TYR A O 1
ATOM 822 N N . PHE A 1 108 ? 5.176 1.658 1.224 1.00 95.56 108 PHE A N 1
ATOM 823 C CA . PHE A 1 108 ? 6.225 2.431 0.577 1.00 95.56 108 PHE A CA 1
ATOM 824 C C . PHE A 1 108 ? 6.970 3.274 1.607 1.00 95.56 108 PHE A C 1
ATOM 826 O O . PHE A 1 108 ? 6.384 4.152 2.237 1.00 95.56 108 PHE A O 1
ATOM 833 N N . GLU A 1 109 ? 8.269 3.029 1.729 1.00 93.75 109 GLU A N 1
ATOM 834 C CA . GLU A 1 109 ? 9.189 3.732 2.626 1.00 93.75 109 GLU A CA 1
ATOM 835 C C . GLU A 1 109 ? 10.235 4.481 1.792 1.00 93.75 109 GLU A C 1
ATOM 837 O O . GLU A 1 109 ? 10.679 3.980 0.756 1.00 93.75 109 GLU A O 1
ATOM 842 N N . ASN A 1 110 ? 10.653 5.674 2.215 1.00 95.25 110 ASN A N 1
ATOM 843 C CA . ASN A 1 110 ? 11.629 6.516 1.519 1.00 95.25 110 ASN A CA 1
ATOM 844 C C . ASN A 1 110 ? 11.307 6.713 0.025 1.00 95.25 110 ASN A C 1
ATOM 846 O O . ASN A 1 110 ? 12.203 6.764 -0.821 1.00 95.25 110 ASN A O 1
ATOM 850 N N . TRP A 1 111 ? 10.023 6.757 -0.324 1.00 96.62 111 TRP A N 1
ATOM 851 C CA . TRP A 1 111 ? 9.579 6.953 -1.698 1.00 96.62 111 TRP A CA 1
ATOM 852 C C . TRP A 1 111 ? 9.786 8.409 -2.139 1.00 96.62 111 TRP A C 1
ATOM 854 O O . TRP A 1 111 ? 9.945 9.311 -1.316 1.00 96.62 111 TRP A O 1
ATOM 864 N N . SER A 1 112 ? 9.802 8.659 -3.449 1.00 97.25 112 SER A N 1
ATOM 865 C CA . SER A 1 112 ? 9.933 10.024 -3.977 1.00 97.25 112 SER A CA 1
ATOM 866 C C . SER A 1 112 ? 9.281 10.218 -5.348 1.00 97.25 112 SER A C 1
ATOM 868 O O . SER A 1 112 ? 8.975 9.253 -6.051 1.00 97.25 112 SER A O 1
ATOM 870 N N . GLY A 1 113 ? 9.126 11.487 -5.733 1.00 97.38 113 GLY A N 1
ATOM 871 C CA . GLY A 1 113 ? 8.627 11.927 -7.036 1.00 97.38 113 GLY A CA 1
ATOM 872 C C . GLY A 1 113 ? 7.160 12.366 -7.019 1.00 97.38 113 GLY A C 1
ATOM 873 O O . GLY A 1 113 ? 6.368 11.907 -6.200 1.00 97.38 113 GLY A O 1
ATOM 874 N N . ASP A 1 114 ? 6.817 13.282 -7.929 1.00 96.81 114 ASP A N 1
ATOM 875 C CA . ASP A 1 114 ? 5.539 14.013 -7.917 1.00 96.81 114 ASP A CA 1
ATOM 876 C C . ASP A 1 114 ? 4.313 13.147 -8.231 1.00 96.81 114 ASP A C 1
ATOM 878 O O . ASP A 1 114 ? 3.191 13.581 -8.002 1.00 96.81 114 ASP A O 1
ATOM 882 N N . PHE A 1 115 ? 4.511 11.946 -8.781 1.00 97.81 115 PHE A N 1
ATOM 883 C CA . PHE A 1 115 ? 3.430 10.991 -9.024 1.00 97.81 115 PHE A CA 1
ATOM 884 C C . PHE A 1 115 ? 3.381 9.890 -7.956 1.00 97.81 115 PHE A C 1
ATOM 886 O O . PHE A 1 115 ? 2.668 8.907 -8.114 1.00 97.81 115 PHE A O 1
ATOM 893 N N . GLY A 1 116 ? 4.166 9.996 -6.883 1.00 96.19 116 GLY A N 1
ATOM 894 C CA . GLY A 1 116 ? 4.102 9.084 -5.741 1.00 96.19 116 GLY A CA 1
ATOM 895 C C . GLY A 1 116 ? 3.022 9.480 -4.732 1.00 96.19 116 GLY A C 1
ATOM 896 O O . GLY A 1 116 ? 2.509 10.596 -4.759 1.00 96.19 116 GLY A O 1
ATOM 897 N N . GLY A 1 117 ? 2.713 8.571 -3.806 1.00 93.44 117 GLY A N 1
ATOM 898 C CA . GLY A 1 117 ? 1.797 8.836 -2.699 1.00 93.44 117 GLY A CA 1
ATOM 899 C C . GLY A 1 117 ? 0.358 8.375 -2.937 1.00 93.44 117 GLY A C 1
ATOM 900 O O . GLY A 1 117 ? -0.012 7.924 -4.023 1.00 93.44 117 GLY A O 1
ATOM 901 N N . ALA A 1 118 ? -0.442 8.494 -1.875 1.00 92.12 118 ALA A N 1
ATOM 902 C CA . ALA A 1 118 ? -1.790 7.931 -1.780 1.00 92.12 118 ALA A CA 1
ATOM 903 C C . ALA A 1 118 ? -2.838 8.631 -2.665 1.00 92.12 118 ALA A C 1
ATOM 905 O O . ALA A 1 118 ? -3.856 8.038 -3.000 1.00 92.12 118 ALA A O 1
ATOM 906 N N . ASP A 1 119 ? -2.608 9.883 -3.069 1.00 92.69 119 ASP A N 1
ATOM 907 C CA . ASP A 1 119 ? -3.569 10.621 -3.904 1.00 92.69 119 ASP A CA 1
ATOM 908 C C . ASP A 1 119 ? -3.635 10.079 -5.347 1.00 92.69 119 ASP A C 1
ATOM 910 O O . ASP A 1 119 ? -4.633 10.273 -6.041 1.00 92.69 119 ASP A O 1
ATOM 914 N N . GLU A 1 120 ? -2.591 9.367 -5.783 1.00 95.69 120 GLU A N 1
ATOM 915 C CA . GLU A 1 120 ? -2.411 8.881 -7.157 1.00 95.69 120 GLU A CA 1
ATOM 916 C C . GLU A 1 120 ? -2.543 7.350 -7.274 1.00 95.69 120 GLU A C 1
ATOM 918 O O . GLU A 1 120 ? -2.224 6.767 -8.314 1.00 95.69 120 GLU A O 1
ATOM 923 N N . GLU A 1 121 ? -2.984 6.663 -6.218 1.00 96.88 121 GLU A N 1
ATOM 924 C CA . GLU A 1 121 ? -3.060 5.201 -6.187 1.00 96.88 121 GLU A CA 1
ATOM 925 C C . GLU A 1 121 ? -4.455 4.646 -6.505 1.00 96.88 121 GLU A C 1
ATOM 927 O O . GLU A 1 121 ? -5.473 5.339 -6.459 1.00 96.88 121 GLU A O 1
ATOM 932 N N . LEU A 1 122 ? -4.505 3.350 -6.818 1.00 97.62 122 LEU A N 1
ATOM 933 C CA . LEU A 1 122 ? -5.743 2.577 -6.869 1.00 97.62 122 LEU A CA 1
ATOM 934 C C . LEU A 1 122 ? -5.753 1.547 -5.736 1.00 97.62 122 LEU A C 1
ATOM 936 O O . LEU A 1 122 ? -5.185 0.460 -5.881 1.00 97.62 122 LEU A O 1
ATOM 940 N N . ASP A 1 123 ? -6.423 1.889 -4.635 1.00 94.44 123 ASP A N 1
ATOM 941 C CA . ASP A 1 123 ? -6.472 1.086 -3.411 1.00 94.44 123 ASP A CA 1
ATOM 942 C C . ASP A 1 123 ? -7.890 0.974 -2.822 1.00 94.44 123 ASP A C 1
ATOM 944 O O . ASP A 1 123 ? -8.212 1.491 -1.750 1.00 94.44 123 ASP A O 1
ATOM 948 N N . ASP A 1 124 ? -8.763 0.250 -3.523 1.00 90.69 124 ASP A N 1
ATOM 949 C CA . ASP A 1 124 ? -10.171 0.085 -3.130 1.00 90.69 124 ASP A CA 1
ATOM 950 C C . ASP A 1 124 ? -10.347 -0.604 -1.758 1.00 90.69 124 ASP A C 1
ATOM 952 O O . ASP A 1 124 ? -11.412 -0.519 -1.138 1.00 90.69 124 ASP A O 1
ATOM 956 N N . TYR A 1 125 ? -9.304 -1.286 -1.271 1.00 90.31 125 TYR A N 1
ATOM 957 C CA . TYR A 1 125 ? -9.330 -2.103 -0.057 1.00 90.31 125 TYR A CA 1
ATOM 958 C C . TYR A 1 125 ? -8.440 -1.566 1.077 1.00 90.31 125 TYR A C 1
ATOM 960 O O . TYR A 1 125 ? -8.322 -2.233 2.107 1.00 90.31 125 TYR A O 1
ATOM 968 N N . ASN A 1 126 ? -7.861 -0.365 0.944 1.00 88.69 126 ASN A N 1
ATOM 969 C CA . ASN A 1 126 ? -6.960 0.243 1.938 1.00 88.69 126 ASN A CA 1
ATOM 970 C C . ASN A 1 126 ? -5.783 -0.684 2.324 1.00 88.69 126 ASN A C 1
ATOM 972 O O . ASN A 1 126 ? -5.537 -0.958 3.507 1.00 88.69 126 ASN A O 1
ATOM 976 N N . ARG A 1 127 ? -5.115 -1.253 1.319 1.00 92.31 127 ARG A N 1
ATOM 977 C CA . ARG A 1 127 ? -4.005 -2.208 1.413 1.00 92.31 127 ARG A CA 1
ATOM 978 C C . ARG A 1 127 ? -2.660 -1.615 0.979 1.00 92.31 127 ARG A C 1
ATOM 980 O O . ARG A 1 127 ? -1.659 -2.334 1.065 1.00 92.31 127 ARG A O 1
ATOM 987 N N . ILE A 1 128 ? -2.612 -0.372 0.516 1.00 93.50 128 ILE A N 1
ATOM 988 C CA . ILE A 1 128 ? -1.392 0.357 0.176 1.00 93.50 128 ILE A CA 1
ATOM 989 C C . ILE A 1 128 ? -1.189 1.473 1.203 1.00 93.50 128 ILE A C 1
ATOM 991 O O . ILE A 1 128 ? -2.122 2.123 1.662 1.00 93.50 128 ILE A O 1
ATOM 995 N N . TYR A 1 129 ? 0.054 1.642 1.632 1.00 91.31 129 TYR A N 1
ATOM 996 C CA . TYR A 1 129 ? 0.430 2.583 2.671 1.00 91.31 129 TYR A CA 1
ATOM 997 C C . TYR A 1 129 ? 1.698 3.308 2.241 1.00 91.31 129 TYR A C 1
ATOM 999 O O . TYR A 1 129 ? 2.614 2.696 1.694 1.00 91.31 129 TYR A O 1
ATOM 1007 N N . TRP A 1 130 ? 1.769 4.601 2.538 1.00 92.06 130 TRP A N 1
ATOM 1008 C CA . TRP A 1 130 ? 2.878 5.465 2.146 1.00 92.06 130 TRP A CA 1
ATOM 1009 C C . TRP A 1 130 ? 3.432 6.185 3.369 1.00 92.06 130 TRP A C 1
ATOM 1011 O O . TRP A 1 130 ? 2.684 6.864 4.080 1.00 92.06 130 TRP A O 1
ATOM 1021 N N . GLU A 1 131 ? 4.735 6.062 3.601 1.00 89.94 131 GLU A N 1
ATOM 1022 C CA . GLU A 1 131 ? 5.447 6.825 4.628 1.00 89.94 131 GLU A CA 1
ATOM 1023 C C . GLU A 1 131 ? 5.185 8.330 4.457 1.00 89.94 131 GLU A C 1
ATOM 1025 O O . GLU A 1 131 ? 5.090 8.834 3.334 1.00 89.94 131 GLU A O 1
ATOM 1030 N N . GLY A 1 132 ? 5.020 9.049 5.570 1.00 84.69 132 GLY A N 1
ATOM 1031 C CA . GLY A 1 132 ? 4.834 10.504 5.565 1.00 84.69 132 GLY A CA 1
ATOM 1032 C C . GLY A 1 132 ? 3.448 11.015 5.141 1.00 84.69 132 GLY A C 1
ATOM 1033 O O . GLY A 1 132 ? 3.209 12.218 5.212 1.00 84.69 132 GLY A O 1
ATOM 1034 N N . THR A 1 133 ? 2.502 10.145 4.761 1.00 79.12 133 THR A N 1
ATOM 1035 C CA . THR A 1 133 ? 1.138 10.561 4.345 1.00 79.12 133 THR A CA 1
ATOM 1036 C C . THR A 1 133 ? 0.131 10.703 5.496 1.00 79.12 133 THR A C 1
ATOM 1038 O O . THR A 1 133 ? -1.030 11.050 5.283 1.00 79.12 133 THR A O 1
ATOM 1041 N N . GLY A 1 134 ? 0.564 10.492 6.742 1.00 74.69 134 GLY A N 1
ATOM 1042 C CA . GLY A 1 134 ? -0.265 10.671 7.932 1.00 74.69 134 GLY A CA 1
ATOM 1043 C C . GLY A 1 134 ? -1.030 9.414 8.355 1.00 74.69 134 GLY A C 1
ATOM 1044 O O . GLY A 1 134 ? -0.572 8.289 8.178 1.00 74.69 134 GLY A O 1
ATOM 1045 N N . ALA A 1 135 ? -2.174 9.607 9.018 1.00 75.94 135 ALA A N 1
ATOM 1046 C CA . ALA A 1 135 ? -2.866 8.529 9.720 1.00 75.94 135 ALA A CA 1
ATOM 1047 C C . ALA A 1 135 ? -3.685 7.637 8.770 1.00 75.94 135 ALA A C 1
ATOM 1049 O O . ALA A 1 135 ? -4.704 8.072 8.232 1.00 75.94 135 ALA A O 1
ATOM 1050 N N . GLN A 1 136 ? -3.296 6.369 8.646 1.00 81.19 136 GLN A N 1
ATOM 1051 C CA . GLN A 1 136 ? -3.885 5.419 7.696 1.00 81.19 136 GLN A CA 1
ATOM 1052 C C . GLN A 1 136 ? -4.905 4.491 8.370 1.00 81.19 136 GLN A C 1
ATOM 1054 O O . GLN A 1 136 ? -4.646 4.025 9.481 1.00 81.19 136 GLN A O 1
ATOM 1059 N N . PRO A 1 137 ? -6.079 4.209 7.775 1.00 85.12 137 PRO A N 1
ATOM 1060 C CA . PRO A 1 137 ? -7.091 3.358 8.398 1.00 85.12 137 PRO A CA 1
ATOM 1061 C C . PRO A 1 137 ? -6.580 1.930 8.628 1.00 85.12 137 PRO A C 1
ATOM 1063 O O . PRO A 1 137 ? -5.886 1.355 7.795 1.00 85.12 137 PRO A O 1
ATOM 1066 N N . ALA A 1 138 ? -6.943 1.341 9.770 1.00 87.50 138 ALA A N 1
ATOM 1067 C CA . ALA A 1 138 ? -6.700 -0.076 10.004 1.00 87.50 138 ALA A CA 1
ATOM 1068 C C . ALA A 1 138 ? -7.611 -0.906 9.076 1.00 87.50 138 ALA A C 1
ATOM 1070 O O . ALA A 1 138 ? -8.827 -0.687 9.095 1.00 87.50 138 ALA A O 1
ATOM 1071 N N . PRO A 1 139 ? -7.067 -1.861 8.300 1.00 81.88 139 PRO A N 1
ATOM 1072 C CA . PRO A 1 139 ? -7.828 -2.590 7.283 1.00 81.88 139 PRO A CA 1
ATOM 1073 C C . PRO A 1 139 ? -8.904 -3.499 7.886 1.00 81.88 139 PRO A C 1
ATOM 1075 O O . PRO A 1 139 ? -9.927 -3.760 7.261 1.00 81.88 139 PRO A O 1
ATOM 1078 N N . GLN A 1 140 ? -8.703 -3.970 9.119 1.00 86.75 140 GLN A N 1
ATOM 1079 C CA . GLN A 1 140 ? -9.668 -4.810 9.813 1.00 86.75 140 GLN A CA 1
ATOM 1080 C C . GLN A 1 140 ? -9.853 -4.336 11.249 1.00 86.75 140 GLN A C 1
ATOM 1082 O O . GLN A 1 140 ? -8.891 -4.218 12.007 1.00 86.75 140 GLN A O 1
ATOM 1087 N N . LEU A 1 141 ? -11.112 -4.135 11.632 1.00 92.81 141 LEU A N 1
ATOM 1088 C CA . LEU A 1 141 ? -11.536 -3.817 12.988 1.00 92.81 141 LEU A CA 1
ATOM 1089 C C . LEU A 1 141 ? -12.673 -4.758 13.381 1.00 92.81 141 LEU A C 1
ATOM 1091 O O . LEU A 1 141 ? -13.655 -4.905 12.658 1.00 92.81 141 LEU A O 1
ATOM 1095 N N . SER A 1 142 ? -12.547 -5.376 14.547 1.00 94.94 142 SER A N 1
ATOM 1096 C CA . SER A 1 142 ? -13.565 -6.235 15.140 1.00 94.94 142 SER A CA 1
ATOM 1097 C C . SER A 1 142 ? -13.941 -5.735 16.529 1.00 94.94 142 SER A C 1
ATOM 1099 O O . SER A 1 142 ? -13.154 -5.070 17.207 1.00 94.94 142 SER A O 1
ATOM 1101 N N . ILE A 1 143 ? -15.173 -6.032 16.936 1.00 94.69 143 ILE A N 1
ATOM 1102 C CA . ILE A 1 143 ? -15.724 -5.637 18.230 1.00 94.69 143 ILE A CA 1
ATOM 1103 C C . ILE A 1 143 ? -16.249 -6.890 18.921 1.00 94.69 143 ILE A C 1
ATOM 1105 O O . ILE A 1 143 ? -17.024 -7.643 18.334 1.00 94.69 143 ILE A O 1
ATOM 1109 N N . SER A 1 144 ? -15.859 -7.097 20.175 1.00 95.38 144 SER A N 1
ATOM 1110 C CA . SER A 1 144 ? -16.332 -8.206 21.007 1.00 95.38 144 SER A CA 1
ATOM 1111 C C . SER A 1 144 ? -16.772 -7.724 22.392 1.00 95.38 144 SER A C 1
ATOM 1113 O O . SER A 1 144 ? -16.315 -6.692 22.884 1.00 95.38 144 SER A O 1
ATOM 1115 N N . LYS A 1 145 ? -17.692 -8.447 23.042 1.00 94.50 145 LYS A N 1
ATOM 1116 C CA . LYS A 1 145 ? -18.079 -8.180 24.437 1.00 94.50 145 LYS A CA 1
ATOM 1117 C C . LYS A 1 145 ? -17.069 -8.829 25.378 1.00 94.50 145 LYS A C 1
ATOM 1119 O O . LYS A 1 145 ? -16.768 -10.011 25.235 1.00 94.50 145 LYS A O 1
ATOM 1124 N N . VAL A 1 146 ? -16.608 -8.091 26.384 1.00 96.00 146 VAL A N 1
ATOM 1125 C CA . VAL A 1 146 ? -15.761 -8.647 27.445 1.00 96.00 146 VAL A CA 1
ATOM 1126 C C . VAL A 1 146 ? -16.648 -9.405 28.451 1.00 96.00 146 VAL A C 1
ATOM 1128 O O . VAL A 1 146 ? -17.577 -8.800 29.003 1.00 96.00 146 VAL A O 1
ATOM 1131 N N . PRO A 1 147 ? -16.401 -10.707 28.714 1.00 94.94 147 PRO A N 1
ATOM 1132 C CA . PRO A 1 147 ? -17.225 -11.514 29.616 1.00 94.94 147 PRO A CA 1
ATOM 1133 C C . PRO A 1 147 ? -17.386 -10.896 31.006 1.00 94.94 147 PRO A C 1
ATOM 1135 O O . PRO A 1 147 ? -16.462 -10.278 31.529 1.00 94.94 147 PRO A O 1
ATOM 1138 N N . ASN A 1 148 ? -18.562 -11.090 31.611 1.00 93.56 148 ASN A N 1
ATOM 1139 C CA . ASN A 1 148 ? -18.886 -10.635 32.971 1.00 93.56 148 ASN A CA 1
ATOM 1140 C C . ASN A 1 148 ? -18.652 -9.131 33.221 1.00 93.56 148 ASN A C 1
ATOM 1142 O O . ASN A 1 148 ? -18.459 -8.709 34.357 1.00 93.56 148 ASN A O 1
ATOM 1146 N N . SER A 1 149 ? -18.680 -8.313 32.166 1.00 92.81 149 SER A N 1
ATOM 1147 C CA . SER A 1 149 ? -18.534 -6.863 32.255 1.00 92.81 149 SER A CA 1
ATOM 1148 C C . SER A 1 149 ? -19.459 -6.153 31.264 1.00 92.81 149 SER A C 1
ATOM 1150 O O . SER A 1 149 ? -19.995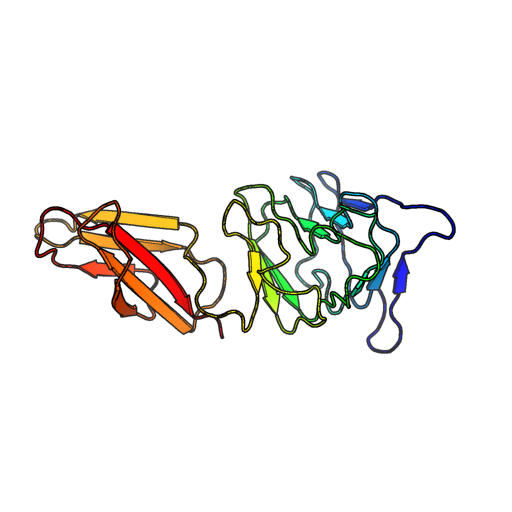 -6.762 30.332 1.00 92.81 149 SER A O 1
ATOM 1152 N N . ASN A 1 150 ? -19.603 -4.841 31.444 1.00 90.19 150 ASN A N 1
ATOM 1153 C CA . ASN A 1 150 ? -20.251 -3.966 30.466 1.00 90.19 150 ASN A CA 1
ATOM 1154 C C . ASN A 1 150 ? -19.272 -3.465 29.395 1.00 90.19 150 ASN A C 1
ATOM 1156 O O . ASN A 1 150 ? -19.632 -2.595 28.611 1.00 90.19 150 ASN A O 1
ATOM 1160 N N . ASN A 1 151 ? -18.044 -3.987 29.355 1.00 94.94 151 ASN A N 1
ATOM 1161 C CA . ASN A 1 151 ? -17.021 -3.500 28.447 1.00 94.94 151 ASN A CA 1
ATOM 1162 C C . ASN A 1 151 ? -17.102 -4.189 27.081 1.00 94.94 151 ASN A C 1
ATOM 1164 O O . ASN A 1 151 ? -17.437 -5.370 26.963 1.00 94.94 151 ASN A O 1
ATOM 1168 N N . LEU A 1 152 ? -16.730 -3.441 26.049 1.00 94.62 152 LEU A N 1
ATOM 1169 C CA . LEU A 1 152 ? -16.428 -3.948 24.719 1.00 94.62 152 LEU A CA 1
ATOM 1170 C C . LEU A 1 152 ? -14.919 -3.908 24.505 1.00 94.62 152 LEU A C 1
ATOM 1172 O O . LEU A 1 152 ? -14.216 -3.066 25.064 1.00 94.62 152 LEU A O 1
ATOM 1176 N N . ARG A 1 153 ? -14.428 -4.807 23.666 1.00 96.31 153 ARG A N 1
ATOM 1177 C CA . ARG A 1 153 ? -13.052 -4.837 23.202 1.00 96.31 153 ARG A CA 1
ATOM 1178 C C . ARG A 1 153 ? -13.046 -4.597 21.700 1.00 96.31 153 ARG A C 1
ATOM 1180 O O . ARG A 1 153 ? -13.756 -5.273 20.960 1.00 96.31 153 ARG A O 1
ATOM 1187 N N . LEU A 1 154 ? -12.279 -3.598 21.290 1.00 97.25 154 LEU A N 1
ATOM 1188 C CA . LEU A 1 154 ? -11.912 -3.349 19.907 1.00 97.25 154 LEU A CA 1
ATOM 1189 C C . LEU A 1 154 ? -10.593 -4.070 19.649 1.00 97.25 154 LEU A C 1
ATOM 1191 O O . LEU A 1 154 ? -9.643 -3.852 20.399 1.00 97.25 154 LEU A O 1
ATOM 1195 N N . ASP A 1 155 ? -10.531 -4.880 18.601 1.00 97.06 155 ASP A N 1
ATOM 1196 C CA . ASP A 1 155 ? -9.306 -5.532 18.138 1.00 97.06 155 ASP A CA 1
ATOM 1197 C C . ASP A 1 155 ? -9.125 -5.225 16.653 1.00 97.06 155 ASP A C 1
ATOM 1199 O O . ASP A 1 155 ? -10.076 -5.341 15.873 1.00 97.06 155 ASP A O 1
ATOM 1203 N N . TRP A 1 156 ? -7.915 -4.844 16.256 1.00 95.25 156 TRP A N 1
ATOM 1204 C CA . TRP A 1 156 ? -7.593 -4.559 14.861 1.00 95.25 156 TRP A CA 1
ATOM 1205 C C . TRP A 1 156 ? -6.285 -5.209 14.437 1.00 95.25 156 TRP A C 1
ATOM 1207 O O . TRP A 1 156 ? -5.407 -5.510 15.249 1.00 95.25 156 TRP A O 1
ATOM 1217 N N . THR A 1 157 ? -6.148 -5.411 13.132 1.00 89.94 157 THR A N 1
ATOM 1218 C CA . THR A 1 157 ? -4.883 -5.814 12.524 1.00 89.94 157 THR A CA 1
ATOM 1219 C C . THR A 1 157 ? -4.302 -4.635 11.762 1.00 89.94 157 THR A C 1
ATOM 1221 O O . THR A 1 157 ? -5.016 -3.832 11.168 1.00 89.94 157 THR A O 1
ATOM 1224 N N . TYR A 1 158 ? -2.981 -4.514 11.827 1.00 88.44 158 TYR A N 1
ATOM 1225 C CA . TYR A 1 158 ? -2.225 -3.588 10.999 1.00 88.44 158 TYR A CA 1
ATOM 1226 C C . TYR A 1 158 ? -0.965 -4.323 10.527 1.00 88.44 158 TYR A C 1
ATOM 1228 O O . TYR A 1 158 ? -0.278 -4.904 11.386 1.00 88.44 158 TYR A O 1
ATOM 1236 N N . PRO A 1 159 ? -0.726 -4.394 9.205 1.00 84.38 159 PRO A N 1
ATOM 1237 C CA . PRO A 1 159 ? 0.314 -5.243 8.622 1.00 84.38 159 PRO A CA 1
ATOM 1238 C C . PRO A 1 159 ? 1.735 -4.724 8.872 1.00 84.38 159 PRO A C 1
ATOM 1240 O O . PRO A 1 159 ? 2.667 -5.524 8.867 1.00 84.38 159 PRO A O 1
ATOM 1243 N N . PHE A 1 160 ? 1.892 -3.430 9.161 1.00 83.81 160 PHE A N 1
ATOM 1244 C CA . PHE A 1 160 ? 3.192 -2.779 9.341 1.00 83.81 160 PHE A CA 1
ATOM 1245 C C . PHE A 1 160 ? 3.427 -2.317 10.784 1.00 83.81 160 PHE A C 1
ATOM 1247 O O . PHE A 1 160 ? 2.552 -2.424 11.653 1.00 83.81 160 PHE A O 1
ATOM 1254 N N . ALA A 1 161 ? 4.641 -1.835 11.057 1.00 81.81 161 ALA A N 1
ATOM 1255 C CA . ALA A 1 161 ? 4.955 -1.185 12.320 1.00 81.81 161 ALA A CA 1
ATOM 1256 C C . ALA A 1 161 ? 4.227 0.166 12.404 1.00 81.81 161 ALA A C 1
ATOM 1258 O O . ALA A 1 161 ? 4.214 0.935 11.449 1.00 81.81 161 ALA A O 1
ATOM 1259 N N . ALA A 1 162 ? 3.623 0.447 13.556 1.00 85.81 162 ALA A N 1
ATOM 1260 C CA . ALA A 1 162 ? 2.978 1.721 13.846 1.00 85.81 162 ALA A CA 1
ATOM 1261 C C . ALA A 1 162 ? 3.416 2.187 15.234 1.00 85.81 162 ALA A C 1
ATOM 1263 O O . ALA A 1 162 ? 3.531 1.375 16.156 1.00 85.81 162 ALA A O 1
ATOM 1264 N N . SER A 1 163 ? 3.650 3.488 15.372 1.00 86.81 163 SER A N 1
ATOM 1265 C CA . SER A 1 163 ? 4.023 4.123 16.638 1.00 86.81 163 SER A CA 1
ATOM 1266 C C . SER A 1 163 ? 2.841 4.182 17.611 1.00 86.81 163 SER A C 1
ATOM 1268 O O . SER A 1 163 ? 2.996 3.973 18.815 1.00 86.81 163 SER A O 1
ATOM 1270 N N . SER A 1 164 ? 1.641 4.427 17.084 1.00 91.19 164 SER A N 1
ATOM 1271 C CA . SER A 1 164 ? 0.398 4.466 17.843 1.00 91.19 164 SER A CA 1
ATOM 1272 C C . SER A 1 164 ? -0.804 4.172 16.940 1.00 91.19 164 SER A C 1
ATOM 1274 O O . SER A 1 164 ? -0.707 4.173 15.712 1.00 91.19 164 SER A O 1
ATOM 1276 N N . TYR A 1 165 ? -1.953 3.916 17.557 1.00 94.31 165 TYR A N 1
ATOM 1277 C CA . TYR A 1 165 ? -3.244 3.816 16.897 1.00 94.31 165 TYR A CA 1
ATOM 1278 C C . TYR A 1 165 ? -4.192 4.851 17.483 1.00 94.31 165 TYR A C 1
ATOM 1280 O O . TYR A 1 165 ? -4.456 4.854 18.689 1.00 94.31 165 TYR A O 1
ATOM 1288 N N . LYS A 1 166 ? -4.741 5.706 16.623 1.00 95.0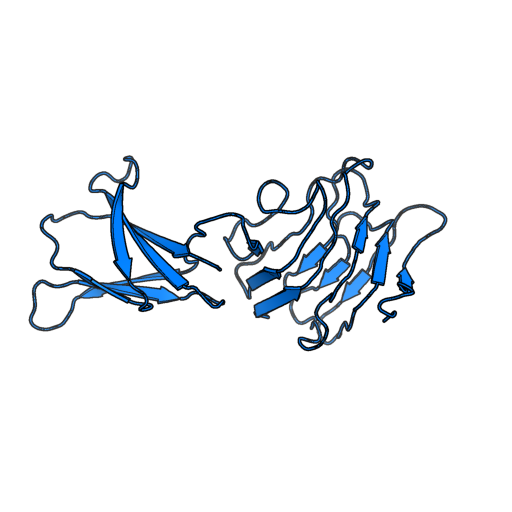0 166 LYS A N 1
ATOM 1289 C CA . LYS A 1 166 ? -5.772 6.679 16.977 1.00 95.00 166 LYS A CA 1
ATOM 1290 C C . LYS A 1 166 ? -7.145 6.058 16.788 1.00 95.00 166 LYS A C 1
ATOM 1292 O O . LYS A 1 166 ? -7.468 5.513 15.734 1.00 95.00 166 LYS A O 1
ATOM 1297 N N . ILE A 1 167 ? -7.970 6.166 17.819 1.00 95.88 167 ILE A N 1
ATOM 1298 C CA . ILE A 1 167 ? -9.333 5.657 17.845 1.00 95.88 167 ILE A CA 1
ATOM 1299 C C . ILE A 1 167 ? -10.274 6.847 17.750 1.00 95.88 167 ILE A C 1
ATOM 1301 O O . ILE A 1 167 ? -10.221 7.787 18.548 1.00 95.88 167 ILE A O 1
ATOM 1305 N N . TYR A 1 168 ? -11.167 6.768 16.780 1.00 95.06 168 TYR A N 1
ATOM 1306 C CA . TYR A 1 168 ? -12.212 7.736 16.528 1.00 95.06 168 TYR A CA 1
ATOM 1307 C C . TYR A 1 168 ? -13.566 7.090 16.775 1.00 95.06 168 TYR A C 1
ATOM 1309 O O . TYR A 1 168 ? -13.750 5.886 16.573 1.00 95.06 168 TYR A O 1
ATOM 1317 N N . ARG A 1 169 ? -14.535 7.900 17.191 1.00 94.06 169 ARG A N 1
ATOM 1318 C CA . ARG A 1 169 ? -15.871 7.431 17.549 1.00 94.06 169 ARG A CA 1
ATOM 1319 C C . ARG A 1 169 ? -16.943 8.420 17.105 1.00 94.06 169 ARG A C 1
ATOM 1321 O O . ARG A 1 169 ? -16.709 9.625 17.076 1.00 94.06 169 ARG A O 1
ATOM 1328 N N . ARG A 1 170 ? -18.135 7.905 16.803 1.00 93.12 170 ARG A N 1
ATOM 1329 C CA . ARG A 1 170 ? -19.365 8.687 16.579 1.00 93.12 170 ARG A CA 1
ATOM 1330 C C . ARG A 1 170 ? -20.595 7.920 17.067 1.00 93.12 170 ARG A C 1
ATOM 1332 O O . ARG A 1 170 ? -20.532 6.700 17.210 1.00 93.12 170 ARG A O 1
ATOM 1339 N N . THR A 1 171 ? -21.698 8.623 17.308 1.00 92.12 171 THR A N 1
ATOM 1340 C CA . THR A 1 171 ? -22.998 8.050 17.724 1.00 92.12 171 THR A CA 1
ATOM 1341 C C . THR A 1 171 ? -24.047 8.047 16.612 1.00 92.12 171 THR A C 1
ATOM 1343 O O . THR A 1 171 ? -25.034 7.330 16.715 1.00 92.12 171 THR A O 1
ATOM 1346 N N . ASP A 1 172 ? -23.833 8.835 15.557 1.00 89.81 172 ASP A N 1
ATOM 1347 C CA . ASP A 1 172 ? -24.700 8.927 14.380 1.00 89.81 172 ASP A CA 1
ATOM 1348 C C . ASP A 1 172 ? -24.067 8.141 13.213 1.00 89.81 172 ASP A C 1
ATOM 1350 O O . ASP A 1 172 ? -22.897 8.395 12.898 1.00 89.81 172 ASP A O 1
ATOM 1354 N N . PRO A 1 173 ? -24.784 7.203 12.560 1.00 87.88 173 PRO A N 1
ATOM 1355 C CA . PRO A 1 173 ? -24.284 6.481 11.385 1.00 87.88 173 PRO A CA 1
ATOM 1356 C C . PRO A 1 173 ? -23.888 7.383 10.203 1.00 87.88 173 PRO A C 1
ATOM 1358 O O . PRO A 1 173 ? -23.080 6.962 9.375 1.00 87.88 173 PRO A O 1
ATOM 1361 N N . ASN A 1 174 ? -24.407 8.608 10.125 1.00 89.81 174 ASN A N 1
ATOM 1362 C CA . ASN A 1 174 ? -24.120 9.566 9.055 1.00 89.81 174 ASN A CA 1
ATOM 1363 C C . ASN A 1 174 ? -23.217 10.727 9.510 1.00 89.81 174 ASN A C 1
ATOM 1365 O O . ASN A 1 174 ? -22.856 11.578 8.702 1.00 89.81 174 ASN A O 1
ATOM 1369 N N . GLY A 1 175 ? -22.829 10.767 10.789 1.00 89.06 175 GLY A N 1
ATOM 1370 C CA . GLY A 1 175 ? -22.011 11.844 11.351 1.00 89.06 175 GLY A CA 1
ATOM 1371 C C . GLY A 1 175 ? -20.507 11.694 11.095 1.00 89.06 175 GLY A C 1
ATOM 1372 O O . GLY A 1 175 ? -20.017 10.638 10.692 1.00 89.06 175 GLY A O 1
ATOM 1373 N N . THR A 1 176 ? -19.739 12.736 11.400 1.00 91.88 176 THR A N 1
ATOM 1374 C CA . THR A 1 176 ? -18.271 12.712 11.294 1.00 91.88 176 THR A CA 1
ATOM 1375 C C . THR A 1 176 ? -17.641 11.968 12.472 1.00 91.88 176 THR A C 1
ATOM 1377 O O . THR A 1 176 ? -18.066 12.101 13.619 1.00 91.88 176 THR A O 1
ATOM 1380 N N . PHE A 1 177 ? -16.595 11.189 12.200 1.00 94.06 177 PHE A N 1
ATOM 1381 C CA . PHE A 1 177 ? -15.776 10.572 13.240 1.00 94.06 177 PHE A CA 1
ATOM 1382 C C . PHE A 1 177 ? -14.981 11.630 14.012 1.00 94.06 177 PHE A C 1
ATOM 1384 O O . PHE A 1 177 ? -14.192 12.365 13.423 1.00 94.06 177 PHE A O 1
ATOM 1391 N N . ALA A 1 178 ? -15.148 11.671 15.335 1.00 93.81 178 ALA A N 1
ATOM 1392 C CA . ALA A 1 178 ? -14.357 12.525 16.214 1.00 93.81 178 ALA A CA 1
ATOM 1393 C C . ALA A 1 178 ? -13.230 11.717 16.864 1.00 93.81 178 ALA A C 1
ATOM 1395 O O . ALA A 1 178 ? -13.439 10.563 17.251 1.00 93.81 178 ALA A O 1
ATOM 1396 N N . TYR A 1 179 ? -12.045 12.320 16.995 1.00 94.62 179 TYR A N 1
ATOM 1397 C CA . TYR A 1 179 ? -10.951 11.719 17.758 1.00 94.62 179 TYR A CA 1
ATOM 1398 C C . TYR A 1 179 ? -11.411 11.458 19.193 1.00 94.62 179 TYR A C 1
ATOM 1400 O O . TYR A 1 179 ? -12.035 12.318 19.816 1.00 94.62 179 TYR A O 1
ATOM 1408 N N . TRP A 1 180 ? -11.110 10.269 19.707 1.00 94.69 180 TRP A N 1
ATOM 1409 C CA . TRP A 1 180 ? -11.489 9.881 21.058 1.00 94.69 180 TRP A CA 1
ATOM 1410 C C . TRP A 1 180 ? -10.272 9.614 21.939 1.00 94.69 180 TRP A C 1
ATOM 1412 O O . TRP A 1 180 ? -10.169 10.185 23.023 1.00 94.69 180 TRP A O 1
ATOM 1422 N N . THR A 1 181 ? -9.355 8.754 21.498 1.00 95.81 181 THR A N 1
ATOM 1423 C CA . THR A 1 181 ? -8.163 8.384 22.274 1.00 95.81 181 THR A CA 1
ATOM 1424 C C . THR A 1 181 ? -7.117 7.709 21.384 1.00 95.81 181 THR A C 1
ATOM 1426 O O . THR A 1 181 ? -7.365 7.488 20.198 1.00 95.81 181 THR A O 1
ATOM 1429 N N . SER A 1 182 ? -5.962 7.360 21.944 1.00 95.31 182 SER A N 1
ATOM 1430 C CA . SER A 1 182 ? -4.929 6.584 21.263 1.00 95.31 182 SER A CA 1
ATOM 1431 C C . SER A 1 182 ? -4.352 5.487 22.155 1.00 95.31 182 SER A C 1
ATOM 1433 O O . SER A 1 182 ? -4.505 5.489 23.379 1.00 95.31 182 SER A O 1
ATOM 1435 N N . THR A 1 183 ? -3.707 4.507 21.532 1.00 95.75 183 THR A N 1
ATOM 1436 C CA . THR A 1 183 ? -2.991 3.435 22.226 1.00 95.75 183 THR A CA 1
ATOM 1437 C C . THR A 1 183 ? -1.868 2.886 21.352 1.00 95.75 183 THR A C 1
ATOM 1439 O O . THR A 1 183 ? -1.970 2.907 20.133 1.00 95.75 183 THR A O 1
ATOM 1442 N N . ALA A 1 184 ? -0.804 2.364 21.961 1.00 93.62 184 ALA A N 1
ATOM 1443 C CA . ALA A 1 184 ? 0.229 1.613 21.241 1.00 93.62 184 ALA A CA 1
ATOM 1444 C C . ALA A 1 184 ? -0.174 0.143 20.993 1.00 93.62 184 ALA A C 1
ATOM 1446 O O . ALA A 1 184 ? 0.440 -0.556 20.189 1.00 93.62 184 ALA A O 1
ATOM 1447 N N . ASN A 1 185 ? -1.206 -0.349 21.687 1.00 94.75 185 ASN A N 1
ATOM 1448 C CA . ASN A 1 185 ? -1.678 -1.723 21.547 1.00 94.75 185 ASN A CA 1
ATOM 1449 C C . ASN A 1 185 ? -2.518 -1.892 20.277 1.00 94.75 185 ASN A C 1
ATOM 1451 O O . ASN A 1 185 ? -3.190 -0.964 19.855 1.00 94.75 185 ASN A O 1
ATOM 1455 N N . LYS A 1 186 ? -2.599 -3.113 19.736 1.00 95.00 186 LYS A N 1
ATOM 1456 C CA . LYS A 1 186 ? -3.542 -3.468 18.652 1.00 95.00 186 LYS A CA 1
ATOM 1457 C C . LYS A 1 186 ? -4.977 -3.744 19.147 1.00 95.00 186 LYS A C 1
ATOM 1459 O O . LYS A 1 186 ? -5.754 -4.435 18.493 1.00 95.00 186 LYS A O 1
ATOM 1464 N N . TYR A 1 187 ? -5.302 -3.259 20.344 1.00 96.62 187 TYR A N 1
ATOM 1465 C CA . TYR A 1 187 ? -6.613 -3.415 20.961 1.00 96.62 187 TYR A CA 1
ATOM 1466 C C . TYR A 1 187 ? -6.926 -2.268 21.921 1.00 96.62 187 TYR A C 1
ATOM 1468 O O . TYR A 1 187 ? -6.023 -1.624 22.460 1.00 96.62 187 TYR A O 1
ATOM 1476 N N . TYR A 1 188 ? -8.212 -2.068 22.205 1.00 97.31 188 TYR A N 1
ATOM 1477 C CA . TYR A 1 188 ? -8.676 -1.139 23.236 1.00 97.31 188 TYR A CA 1
ATOM 1478 C C . TYR A 1 188 ? -9.927 -1.666 23.937 1.00 97.31 188 TYR A C 1
ATOM 1480 O O . TYR A 1 188 ? -10.831 -2.193 23.291 1.00 97.31 188 TYR A O 1
ATOM 1488 N N . ILE A 1 189 ? -9.996 -1.513 25.260 1.00 96.38 189 ILE A N 1
ATOM 1489 C CA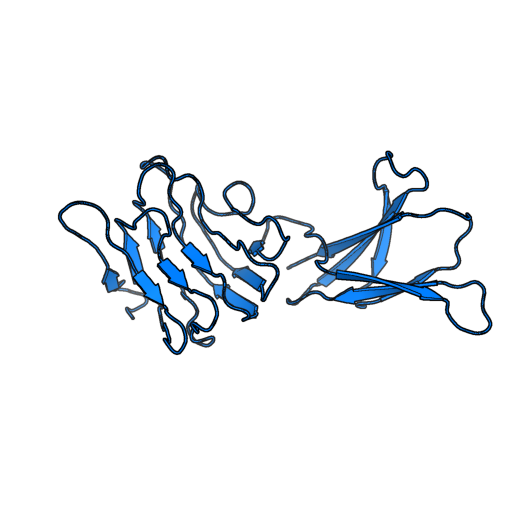 . ILE A 1 189 ? -11.172 -1.885 26.055 1.00 96.38 189 ILE A CA 1
ATOM 1490 C C . ILE A 1 189 ? -11.954 -0.616 26.385 1.00 96.38 189 ILE A C 1
ATOM 1492 O O . ILE A 1 189 ? -11.404 0.331 26.939 1.00 96.38 189 ILE A O 1
ATOM 1496 N N . ILE A 1 190 ? -13.243 -0.606 26.058 1.00 93.81 190 ILE A N 1
ATOM 1497 C CA . ILE A 1 190 ? -14.148 0.518 26.284 1.00 93.81 190 ILE A CA 1
ATOM 1498 C C . ILE A 1 190 ? -15.322 0.107 27.166 1.00 93.81 190 ILE A C 1
ATOM 1500 O O . ILE A 1 190 ? -15.914 -0.947 26.970 1.00 93.81 190 ILE A O 1
ATOM 1504 N N . THR A 1 191 ? -15.729 0.991 28.072 1.00 92.94 191 THR A N 1
ATOM 1505 C CA . THR A 1 191 ? -17.057 0.955 28.696 1.00 92.94 191 THR A CA 1
ATOM 1506 C C . THR A 1 191 ? -17.981 1.918 27.936 1.00 92.94 191 THR A C 1
ATOM 1508 O O . THR A 1 191 ? -17.842 3.134 28.086 1.00 92.94 191 THR A O 1
ATOM 1511 N N . PRO A 1 192 ? -18.872 1.437 27.049 1.00 86.31 192 PRO A N 1
ATOM 1512 C CA . PRO A 1 192 ? -19.728 2.306 26.252 1.00 86.31 192 PRO A CA 1
ATOM 1513 C C . PRO A 1 192 ? -20.740 3.045 27.140 1.00 86.31 192 PRO A C 1
ATOM 1515 O O . PRO A 1 192 ? -21.409 2.448 27.977 1.00 86.31 192 PRO A O 1
ATOM 1518 N N . THR A 1 193 ? -20.880 4.352 26.921 1.00 87.50 193 THR A N 1
ATOM 1519 C CA . THR A 1 193 ? -21.850 5.219 27.615 1.00 87.50 193 THR A CA 1
ATOM 1520 C C . THR A 1 193 ? -23.132 5.457 26.805 1.00 87.50 193 THR A C 1
ATOM 1522 O O . THR A 1 193 ? -23.990 6.229 27.215 1.00 87.50 193 THR A O 1
ATOM 1525 N N . SER A 1 194 ? -23.256 4.826 25.636 1.00 84.38 194 SER A N 1
ATOM 1526 C CA . SER A 1 194 ? -24.399 4.898 24.722 1.00 84.38 194 SER A CA 1
ATOM 1527 C C . SER A 1 194 ? -24.628 3.525 24.097 1.00 84.38 194 SER A C 1
ATOM 1529 O O . SER A 1 194 ? -23.707 2.710 24.016 1.00 84.38 194 SER A O 1
ATOM 1531 N N . THR A 1 195 ? -25.852 3.282 23.637 1.00 81.88 195 THR A N 1
ATOM 1532 C CA . THR A 1 195 ? -26.252 2.043 22.958 1.00 81.88 195 THR A CA 1
ATOM 1533 C C . THR A 1 195 ? -25.752 1.960 21.517 1.00 81.88 195 THR A C 1
ATOM 1535 O O . THR A 1 195 ? -25.679 0.862 20.974 1.00 81.88 195 THR A O 1
ATOM 1538 N N . HIS A 1 196 ? -25.361 3.087 20.913 1.00 85.31 196 HIS A N 1
ATOM 1539 C CA . HIS A 1 196 ? -24.902 3.139 19.525 1.00 85.31 196 HIS A CA 1
ATOM 1540 C C . HIS A 1 196 ? -23.578 3.891 19.423 1.00 85.31 196 HIS A C 1
ATOM 1542 O O . HIS A 1 196 ? -23.505 5.096 19.670 1.00 85.31 196 HIS A O 1
ATOM 1548 N N . TYR A 1 197 ? -22.534 3.162 19.034 1.00 90.12 197 TYR A N 1
ATOM 1549 C CA . TYR A 1 197 ? -21.245 3.726 18.667 1.00 90.12 197 TYR A CA 1
ATOM 1550 C C . TYR A 1 197 ? -20.721 3.072 17.399 1.00 90.12 197 TYR A C 1
ATOM 1552 O O . TYR A 1 197 ? -20.789 1.856 17.239 1.00 90.12 197 TYR A O 1
ATOM 1560 N N . PHE A 1 198 ? -20.127 3.896 16.548 1.00 92.56 198 PHE A N 1
ATOM 1561 C CA . PHE A 1 198 ? -19.310 3.468 15.424 1.00 92.56 198 PHE A CA 1
ATOM 1562 C C . PHE A 1 198 ? -17.869 3.853 15.722 1.00 92.56 198 PHE A C 1
ATOM 1564 O O . PHE A 1 198 ? -17.624 4.929 16.280 1.00 92.56 198 PHE A O 1
ATOM 1571 N N . TYR A 1 199 ? -16.929 2.998 15.328 1.00 93.94 199 TYR A N 1
ATOM 1572 C CA . TYR A 1 199 ? -15.504 3.191 15.572 1.00 93.94 199 TYR A CA 1
ATOM 1573 C C . TYR A 1 199 ? -14.727 3.177 14.263 1.00 93.94 199 TYR A C 1
ATOM 1575 O O . TYR A 1 199 ? -15.055 2.429 13.345 1.00 93.94 199 TYR A O 1
ATOM 1583 N N . LYS A 1 200 ? -13.688 4.004 14.211 1.00 93.75 200 LYS A N 1
ATOM 1584 C CA . LYS A 1 200 ? -12.654 3.985 13.180 1.00 93.75 200 LYS A CA 1
ATOM 1585 C C . LYS A 1 200 ? -11.313 3.983 13.897 1.00 93.75 200 LYS A C 1
ATOM 1587 O O . LYS A 1 200 ? -11.139 4.727 14.860 1.00 93.75 200 LYS A O 1
ATOM 1592 N N . VAL A 1 201 ? -10.384 3.160 13.434 1.00 95.06 201 VAL A N 1
ATOM 1593 C CA . VAL A 1 201 ? -9.010 3.141 13.937 1.00 95.06 201 VAL A CA 1
ATOM 1594 C C . VAL A 1 201 ? -8.088 3.522 12.795 1.00 95.06 201 VAL A C 1
ATOM 1596 O O . VAL A 1 201 ? -8.270 3.041 11.678 1.00 95.06 201 VAL A O 1
ATOM 1599 N N . THR A 1 202 ? -7.125 4.393 13.066 1.00 92.25 202 THR A N 1
ATOM 1600 C CA . THR A 1 202 ? -6.027 4.687 12.147 1.00 92.25 202 THR A CA 1
ATOM 1601 C C . THR A 1 202 ? -4.693 4.417 12.830 1.00 92.25 202 THR A C 1
ATOM 1603 O O . THR A 1 202 ? -4.567 4.585 14.042 1.00 92.25 202 THR A O 1
ATOM 1606 N N . ALA A 1 203 ? -3.706 3.975 12.064 1.00 90.19 203 ALA A N 1
ATOM 1607 C CA . ALA A 1 203 ? -2.330 3.815 12.495 1.00 90.19 203 ALA A CA 1
ATOM 1608 C C . ALA A 1 203 ? -1.545 5.106 12.243 1.00 90.19 203 ALA A C 1
ATOM 1610 O O . ALA A 1 203 ? -1.724 5.764 11.219 1.00 90.19 203 ALA A O 1
ATOM 1611 N N . GLU A 1 204 ? -0.665 5.445 13.178 1.00 84.38 204 GLU A N 1
ATOM 1612 C CA . GLU A 1 204 ? 0.387 6.437 12.988 1.00 84.38 204 GLU A CA 1
ATOM 1613 C C . GLU A 1 204 ? 1.674 5.706 12.627 1.00 84.38 204 GLU A C 1
ATOM 1615 O O . GLU A 1 204 ? 2.363 5.143 13.486 1.00 84.38 204 GLU A O 1
ATOM 1620 N N . VAL A 1 205 ? 1.944 5.668 11.331 1.00 73.81 205 VAL A N 1
ATOM 1621 C CA . VAL A 1 205 ? 3.162 5.097 10.764 1.00 73.81 205 VAL A CA 1
ATOM 1622 C C . VAL A 1 205 ? 4.307 6.112 10.957 1.00 73.81 205 VAL A C 1
ATOM 1624 O O . VAL A 1 205 ? 4.005 7.309 10.951 1.00 73.81 205 VAL A O 1
ATOM 1627 N N . PRO A 1 206 ? 5.551 5.669 11.241 1.00 63.72 206 PRO A N 1
ATOM 1628 C CA . PRO A 1 206 ? 6.700 6.558 11.440 1.00 63.72 206 PRO A CA 1
ATOM 1629 C C . PRO A 1 206 ? 6.947 7.553 10.302 1.00 63.72 206 PRO A C 1
ATOM 1631 O O . PRO A 1 206 ? 6.514 7.277 9.160 1.00 63.72 206 PRO A O 1
#

Radius of gyration: 19.8 Å; chains: 1; bounding box: 52×34×63 Å

Foldseek 3Di:
DADPVGAAEDDDPDAADEAEQDAVREDAAASHEFERHEQAANADAENGYYDQVRRCELYEFAHYAAQGENEEHAYAAAHEHENYEDADHPRNYQAHYEHPDLHYAYEYHNYDYPRDDDVRYHCPQQRYYYPPPFWGWFSDWDWDDDPPDLKIKIATDDSDQFPKKWKWKDQDPPDDTDTDDMGNDRMDIDNDPDPGMDMIITGHHD

Sequence (206 aa):
MGSQTTHAMITNVWGYYVINIESGGLITAAFTTFEYLNTNGVYVKPGGMVDTDYAFYNCTFQNGVTNGRLLTIDNNQNLTITGAVFPANSWSGRYNVAKTVDAGSIYFENWSGDFGGADEELDDYNRIYWEGTGAQPAPQLSISKVPNSNNLRLDWTYPFAASSYKIYRRTDPNGTFAYWTSTANKYYIITPTSTHYFYKVTAEVP